Protein AF-A0A5J5EE70-F1 (afdb_monomer)

pLDDT: mean 83.93, std 12.99, range [36.28, 98.19]

Organism: NCBI:txid1250544

Solvent-accessible surface area (backbone atoms only — not comparable to full-atom values): 13929 Å² total; per-residue (Å²): 128,71,71,66,56,54,55,56,53,53,50,50,52,50,51,51,51,51,50,52,51,50,50,53,56,54,60,59,60,76,66,64,72,75,75,76,52,71,64,60,54,50,54,49,37,32,71,78,68,67,47,73,81,75,76,58,41,82,51,75,77,88,48,46,28,37,37,40,26,41,33,47,95,86,57,63,55,69,68,62,78,70,58,63,76,71,60,43,63,46,80,45,58,24,44,45,76,80,86,63,91,71,83,73,67,89,90,59,48,62,53,99,58,76,61,68,61,58,60,30,37,55,51,46,51,50,66,79,33,63,96,67,65,57,75,38,79,43,82,51,73,37,54,53,64,42,94,82,42,30,68,94,41,73,19,28,50,69,51,42,63,52,62,38,53,59,71,57,28,60,74,63,76,60,69,70,87,54,77,57,77,78,83,36,67,46,78,70,29,44,31,81,48,88,66,84,39,90,94,45,57,64,30,54,49,38,39,70,52,47,45,69,76,38,73,92,54,82,75,61,75,58,47,55,93,42,68,90,125

Structure (mmCIF, N/CA/C/O backbone):
data_AF-A0A5J5EE70-F1
#
_entry.id   AF-A0A5J5EE70-F1
#
loop_
_atom_site.group_PDB
_atom_site.id
_atom_site.type_symbol
_atom_site.label_atom_id
_atom_site.label_alt_id
_atom_site.label_comp_id
_atom_site.label_asym_id
_atom_site.label_entity_id
_atom_site.label_seq_id
_atom_site.pdbx_PDB_ins_code
_atom_site.Cartn_x
_atom_site.Cartn_y
_atom_site.Cartn_z
_atom_site.occupancy
_atom_site.B_iso_or_equiv
_atom_site.auth_seq_id
_atom_site.auth_comp_id
_atom_site.auth_asym_id
_atom_site.auth_atom_id
_atom_site.pdbx_PDB_model_num
ATOM 1 N N . MET A 1 1 ? 24.150 30.282 81.948 1.00 50.06 1 MET A N 1
ATOM 2 C CA . MET A 1 1 ? 24.094 28.805 81.814 1.00 50.06 1 MET A CA 1
ATOM 3 C C . MET A 1 1 ? 22.718 28.241 81.406 1.00 50.06 1 MET A C 1
ATOM 5 O O . MET A 1 1 ? 22.670 27.097 80.986 1.00 50.06 1 MET A O 1
ATOM 9 N N . PHE A 1 2 ? 21.613 29.008 81.439 1.00 49.47 2 PHE A N 1
ATOM 10 C CA . PHE A 1 2 ? 20.256 28.503 81.122 1.00 49.47 2 PHE A CA 1
ATOM 11 C C . PHE A 1 2 ? 19.830 28.550 79.634 1.00 49.47 2 PHE A C 1
ATOM 13 O O . PHE A 1 2 ? 18.966 27.784 79.213 1.00 49.47 2 PHE A O 1
ATOM 20 N N . ILE A 1 3 ? 20.423 29.423 78.810 1.00 55.66 3 ILE A N 1
ATOM 21 C CA . ILE A 1 3 ? 20.035 29.599 77.390 1.00 55.66 3 ILE A CA 1
ATOM 22 C C . ILE A 1 3 ? 20.613 28.486 76.493 1.00 55.66 3 ILE A C 1
ATOM 24 O O . ILE A 1 3 ? 19.988 28.064 75.520 1.00 55.66 3 ILE A O 1
ATOM 28 N N . TYR A 1 4 ? 21.791 27.968 76.846 1.00 51.06 4 TYR A N 1
ATOM 29 C CA . TYR A 1 4 ? 22.507 26.952 76.069 1.00 51.06 4 TYR A CA 1
ATOM 30 C C . TYR A 1 4 ? 21.812 25.578 76.113 1.00 51.06 4 TYR A C 1
ATOM 32 O O . TYR A 1 4 ? 21.718 24.888 75.099 1.00 51.06 4 TYR A O 1
ATOM 40 N N . THR A 1 5 ? 21.233 25.215 77.259 1.00 59.50 5 THR A N 1
ATOM 41 C CA . THR A 1 5 ? 20.487 23.964 77.469 1.00 59.50 5 THR A CA 1
ATOM 42 C C . THR A 1 5 ? 19.161 23.938 76.704 1.00 59.50 5 THR A C 1
ATOM 44 O O . THR A 1 5 ? 18.800 22.906 76.143 1.00 59.50 5 THR A O 1
ATOM 47 N N . ARG A 1 6 ? 18.467 25.083 76.586 1.00 60.56 6 ARG A N 1
ATOM 48 C CA . ARG A 1 6 ? 17.204 25.191 75.828 1.00 60.56 6 ARG A CA 1
ATOM 49 C C . ARG A 1 6 ? 17.393 25.015 74.318 1.00 60.56 6 ARG A C 1
ATOM 51 O O . ARG A 1 6 ? 16.567 24.369 73.682 1.00 60.56 6 ARG A O 1
ATOM 58 N N . ARG A 1 7 ? 18.495 25.519 73.746 1.00 65.38 7 ARG A N 1
ATOM 59 C CA . ARG A 1 7 ? 18.812 25.324 72.316 1.00 65.38 7 ARG A CA 1
ATOM 60 C C . ARG A 1 7 ? 19.108 23.858 71.983 1.00 65.38 7 ARG A C 1
ATOM 62 O O . ARG A 1 7 ? 18.633 23.368 70.967 1.00 65.38 7 ARG A O 1
ATOM 69 N N . LYS A 1 8 ? 19.821 23.139 72.859 1.00 70.81 8 LYS A N 1
ATOM 70 C CA . LYS A 1 8 ? 20.092 21.699 72.683 1.00 70.81 8 LYS A CA 1
ATOM 71 C C . LYS A 1 8 ? 18.822 20.848 72.757 1.00 70.81 8 LYS A C 1
ATOM 73 O O . LYS A 1 8 ? 18.662 19.937 71.952 1.00 70.81 8 LYS A O 1
ATOM 78 N N . ALA A 1 9 ? 17.907 21.179 73.669 1.00 76.19 9 ALA A N 1
ATOM 79 C CA . ALA A 1 9 ? 16.613 20.506 73.768 1.00 76.19 9 ALA A CA 1
ATOM 80 C C . ALA A 1 9 ? 15.764 20.701 72.499 1.00 76.19 9 ALA A C 1
ATOM 82 O O . ALA A 1 9 ? 15.174 19.746 72.005 1.00 76.19 9 ALA A O 1
ATOM 83 N N . LEU A 1 10 ? 15.759 21.909 71.922 1.00 77.88 10 LEU A N 1
ATOM 84 C CA . LEU A 1 10 ? 15.004 22.199 70.699 1.00 77.88 10 LEU A CA 1
ATOM 85 C C . LEU A 1 10 ? 15.546 21.434 69.479 1.00 77.88 10 LEU A C 1
ATOM 87 O O . LEU A 1 10 ? 14.772 20.909 68.684 1.00 77.88 10 LEU A O 1
ATOM 91 N N . VAL A 1 11 ? 16.875 21.323 69.364 1.00 82.31 11 VAL A N 1
ATOM 92 C CA . VAL A 1 11 ? 17.538 20.542 68.305 1.00 82.31 11 VAL A CA 1
ATOM 93 C C . VAL A 1 11 ? 17.220 19.051 68.435 1.00 82.31 11 VAL A C 1
ATOM 95 O O . VAL A 1 11 ? 16.938 18.404 67.431 1.00 82.31 11 VAL A O 1
ATOM 98 N N . LEU A 1 12 ? 17.203 18.510 69.658 1.00 85.06 12 LEU A N 1
ATOM 99 C CA . LEU A 1 12 ? 16.818 17.117 69.911 1.00 85.06 12 LEU A CA 1
ATOM 100 C C . LEU A 1 12 ? 15.358 16.846 69.532 1.00 85.06 12 LEU A C 1
ATOM 102 O O . LEU A 1 12 ? 15.082 15.862 68.854 1.00 85.06 12 LEU A O 1
ATOM 106 N N . VAL A 1 13 ? 14.432 17.732 69.910 1.00 86.94 13 VAL A N 1
ATOM 107 C CA . VAL A 1 13 ? 13.011 17.602 69.542 1.00 86.94 13 VAL A CA 1
ATOM 108 C C . VAL A 1 13 ? 12.831 17.652 68.025 1.00 86.94 13 VAL A C 1
ATOM 110 O O . VAL A 1 13 ? 12.113 16.824 67.465 1.00 86.94 13 VAL A O 1
ATOM 113 N N . PHE A 1 14 ? 13.522 18.569 67.343 1.00 87.44 14 PHE A N 1
ATOM 114 C CA . PHE A 1 14 ? 13.476 18.658 65.886 1.00 87.44 14 PHE A CA 1
ATOM 115 C C . PHE A 1 14 ? 14.055 17.403 65.215 1.00 87.44 14 PHE A C 1
ATOM 117 O O . PHE A 1 14 ? 13.434 16.857 64.308 1.00 87.44 14 PHE A O 1
ATOM 124 N N . ALA A 1 15 ? 15.191 16.888 65.695 1.00 88.25 15 ALA A N 1
ATOM 125 C CA . ALA A 1 15 ? 15.794 15.661 65.173 1.00 88.25 15 ALA A CA 1
ATOM 126 C C . ALA A 1 15 ? 14.877 14.438 65.352 1.00 88.25 15 ALA A C 1
ATOM 128 O O . ALA A 1 15 ? 14.731 13.639 64.429 1.00 88.25 15 ALA A O 1
ATOM 129 N N . VAL A 1 16 ? 14.203 14.314 66.502 1.00 91.12 16 VAL A N 1
ATOM 130 C CA . VAL A 1 16 ? 13.223 13.243 66.750 1.00 91.12 16 VAL A CA 1
ATOM 131 C C . VAL A 1 16 ? 12.015 13.374 65.822 1.00 91.12 16 VAL A C 1
ATOM 133 O O . VAL A 1 16 ? 11.591 12.379 65.240 1.00 91.12 16 VAL A O 1
ATOM 136 N N . LEU A 1 17 ? 11.488 14.586 65.619 1.00 90.25 17 LEU A N 1
ATOM 137 C CA . LEU A 1 17 ? 10.387 14.823 64.678 1.00 90.25 17 LEU A CA 1
ATOM 138 C C . LEU A 1 17 ? 10.775 14.462 63.241 1.00 90.25 17 LEU A C 1
ATOM 140 O O . LEU A 1 17 ? 10.008 13.789 62.556 1.00 90.25 17 LEU A O 1
ATOM 144 N N . VAL A 1 18 ? 11.978 14.839 62.801 1.00 90.62 18 VAL A N 1
ATOM 145 C CA . VAL A 1 18 ? 12.502 14.469 61.478 1.00 90.62 18 VAL A CA 1
ATOM 146 C C . VAL A 1 18 ? 12.626 12.950 61.348 1.00 90.62 18 VAL A C 1
ATOM 148 O O . VAL A 1 18 ? 12.176 12.391 60.352 1.00 90.62 18 VAL A O 1
ATOM 151 N N . LEU A 1 19 ? 13.151 12.256 62.361 1.00 90.62 19 LEU A N 1
ATOM 152 C CA . LEU A 1 19 ? 13.254 10.793 62.354 1.00 90.62 19 LEU A CA 1
ATOM 153 C C . LEU A 1 19 ? 11.882 10.105 62.316 1.00 90.62 19 LEU A C 1
ATOM 155 O O . LEU A 1 19 ? 11.714 9.115 61.606 1.00 90.62 19 LEU A O 1
ATOM 159 N N . LEU A 1 20 ? 10.886 10.633 63.032 1.00 89.12 20 LEU A N 1
ATOM 160 C CA . LEU A 1 20 ? 9.516 10.114 62.999 1.00 89.12 20 LEU A CA 1
ATOM 161 C C . LEU A 1 20 ? 8.858 10.328 61.631 1.00 89.12 20 LEU A C 1
ATOM 163 O O . LEU A 1 20 ? 8.182 9.427 61.132 1.00 89.12 20 LEU A O 1
ATOM 167 N N . LEU A 1 21 ? 9.086 11.483 61.000 1.00 85.94 21 LEU A N 1
ATOM 168 C CA . LEU A 1 2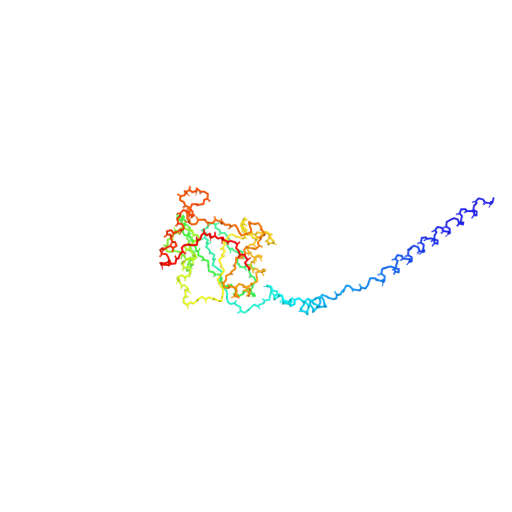1 ? 8.602 11.770 59.649 1.00 85.94 21 LEU A CA 1
ATOM 169 C C . LEU A 1 21 ? 9.274 10.870 58.608 1.00 85.94 21 LEU A C 1
ATOM 171 O O . LEU A 1 21 ? 8.579 10.294 57.773 1.00 85.94 21 LEU A O 1
ATOM 175 N N . LEU A 1 22 ? 10.593 10.675 58.698 1.00 84.19 22 LEU A N 1
ATOM 176 C CA . LEU A 1 22 ? 11.336 9.761 57.828 1.00 84.19 22 LEU A CA 1
ATOM 177 C C . LEU A 1 22 ? 10.863 8.318 58.001 1.00 84.19 22 LEU A C 1
ATOM 179 O O . LEU A 1 22 ? 10.612 7.639 57.010 1.00 84.19 22 LEU A O 1
ATOM 183 N N . ARG A 1 23 ? 10.654 7.860 59.241 1.00 84.69 23 ARG A N 1
ATOM 184 C CA . ARG A 1 23 ? 10.120 6.521 59.512 1.00 84.69 23 ARG A CA 1
ATOM 185 C C . ARG A 1 23 ? 8.737 6.340 58.894 1.00 84.69 23 ARG A C 1
ATOM 187 O O . ARG A 1 23 ? 8.511 5.331 58.240 1.00 84.69 23 ARG A O 1
ATOM 194 N N . ARG A 1 24 ? 7.847 7.327 59.044 1.00 80.75 24 ARG A N 1
ATOM 195 C CA . ARG A 1 24 ? 6.497 7.297 58.461 1.00 80.75 24 ARG A CA 1
ATOM 196 C C . ARG A 1 24 ? 6.538 7.268 56.930 1.00 80.75 24 ARG A C 1
ATOM 198 O O . ARG A 1 24 ? 5.756 6.547 56.314 1.00 80.75 24 ARG A O 1
ATOM 205 N N . PHE A 1 25 ? 7.468 8.010 56.329 1.00 74.69 25 PHE A N 1
ATOM 206 C CA . PHE A 1 25 ? 7.688 8.034 54.883 1.00 74.69 25 PHE A CA 1
ATOM 207 C C . PHE A 1 25 ? 8.231 6.696 54.355 1.00 74.69 25 PHE A C 1
ATOM 209 O O . PHE A 1 25 ? 7.786 6.224 53.313 1.00 74.69 25 PHE A O 1
ATOM 216 N N . ILE A 1 26 ? 9.139 6.052 55.097 1.00 71.69 26 ILE A N 1
ATOM 217 C CA . ILE A 1 26 ? 9.691 4.731 54.756 1.00 71.69 26 ILE A CA 1
ATOM 218 C C . ILE A 1 26 ? 8.601 3.656 54.860 1.00 71.69 26 ILE A C 1
ATOM 220 O O . ILE A 1 26 ? 8.353 2.954 53.888 1.00 71.69 26 ILE A O 1
ATOM 224 N N . THR A 1 27 ? 7.857 3.599 55.969 1.00 66.81 27 THR A N 1
ATOM 225 C CA . THR A 1 27 ? 6.769 2.618 56.148 1.00 66.81 27 THR A CA 1
ATOM 226 C C . THR A 1 27 ? 5.618 2.795 55.154 1.00 66.81 27 THR A C 1
ATOM 228 O O . THR A 1 27 ? 4.921 1.836 54.849 1.00 66.81 27 THR A O 1
ATOM 231 N N . SER A 1 28 ? 5.403 4.011 54.636 1.00 61.06 28 SER A N 1
ATOM 232 C CA . SER A 1 28 ? 4.396 4.279 53.598 1.00 61.06 28 SER A CA 1
ATOM 233 C C . SER A 1 28 ? 4.803 3.758 52.217 1.00 61.06 28 SER A C 1
ATOM 235 O O . SER A 1 28 ? 3.933 3.608 51.362 1.00 61.06 28 SER A O 1
ATOM 237 N N . ARG A 1 29 ? 6.097 3.521 51.966 1.00 58.44 29 ARG A N 1
ATOM 238 C CA . ARG A 1 29 ? 6.562 2.889 50.722 1.00 58.44 29 ARG A CA 1
ATOM 239 C C . ARG A 1 29 ? 6.329 1.381 50.727 1.00 58.44 29 ARG A C 1
ATOM 241 O O . ARG A 1 29 ? 6.035 0.830 49.673 1.00 58.44 29 ARG A O 1
ATOM 248 N N . ASP A 1 30 ? 6.379 0.748 51.896 1.00 55.09 30 ASP A N 1
ATOM 249 C CA . ASP A 1 30 ? 6.233 -0.706 52.035 1.00 55.09 30 ASP A CA 1
ATOM 250 C C . ASP A 1 30 ? 4.779 -1.202 51.880 1.00 55.09 30 ASP A C 1
ATOM 252 O O . ASP A 1 30 ? 4.544 -2.404 51.789 1.00 55.09 30 ASP A O 1
ATOM 256 N N . THR A 1 31 ? 3.789 -0.299 51.820 1.00 55.59 31 THR A N 1
ATOM 257 C CA . THR A 1 31 ? 2.361 -0.642 51.668 1.00 55.59 31 THR A CA 1
ATOM 258 C C . THR A 1 31 ? 1.797 -0.449 50.260 1.00 55.59 31 THR A C 1
ATOM 260 O O . THR A 1 31 ? 0.603 -0.689 50.055 1.00 55.59 31 THR A O 1
ATOM 263 N N . LEU A 1 32 ? 2.612 -0.082 49.260 1.00 54.59 32 LEU A N 1
ATOM 264 C CA . LEU A 1 32 ? 2.184 -0.234 47.869 1.00 54.59 32 LEU A CA 1
ATOM 265 C C . LEU A 1 32 ? 2.194 -1.725 47.523 1.00 54.59 32 LEU A C 1
ATOM 267 O O . LEU A 1 32 ? 3.232 -2.309 47.220 1.00 54.59 32 LEU A O 1
ATOM 271 N N . THR A 1 33 ? 1.013 -2.339 47.581 1.00 58.22 33 THR A N 1
ATOM 272 C CA . THR A 1 33 ? 0.772 -3.645 46.966 1.00 58.22 33 THR A CA 1
ATOM 273 C C . THR A 1 33 ? 1.295 -3.608 45.534 1.00 58.22 33 THR A C 1
ATOM 275 O O . THR A 1 33 ? 1.056 -2.645 44.800 1.00 58.22 33 THR A O 1
ATOM 278 N N . ALA A 1 34 ? 2.074 -4.626 45.160 1.00 54.66 34 ALA A N 1
ATOM 279 C CA . ALA A 1 34 ? 2.609 -4.729 43.811 1.00 54.66 34 ALA A CA 1
ATOM 280 C C . ALA A 1 34 ? 1.454 -4.560 42.809 1.00 54.66 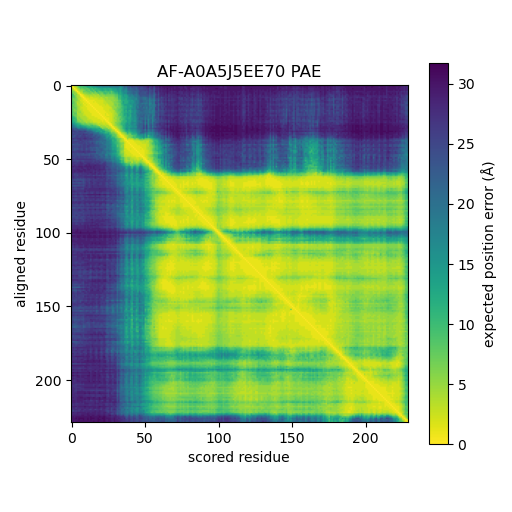34 ALA A C 1
ATOM 282 O O . ALA A 1 34 ? 0.389 -5.153 43.025 1.00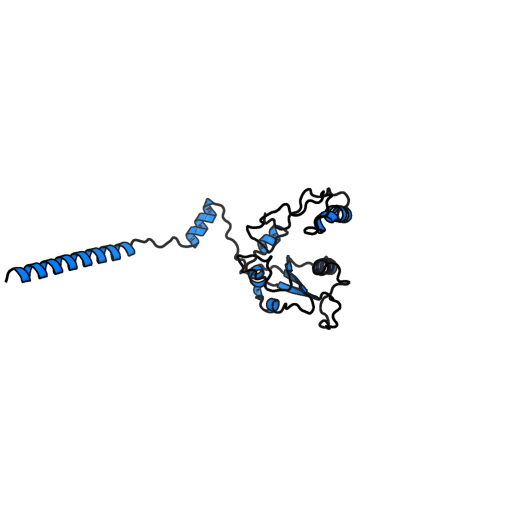 54.66 34 ALA A O 1
ATOM 283 N N . PRO A 1 35 ? 1.622 -3.750 41.747 1.00 58.75 35 PRO A N 1
ATOM 284 C CA . PRO A 1 35 ? 0.589 -3.619 40.733 1.00 58.75 35 PRO A CA 1
ATOM 285 C C . PRO A 1 35 ? 0.197 -5.021 40.244 1.00 58.75 35 PRO A C 1
ATOM 287 O O . PRO A 1 35 ? 1.079 -5.883 40.129 1.00 58.75 35 PRO A O 1
ATOM 290 N N . PRO A 1 36 ? -1.102 -5.288 40.002 1.00 62.66 36 PRO A N 1
ATOM 291 C CA . PRO A 1 36 ? -1.530 -6.586 39.502 1.00 62.66 36 PRO A CA 1
ATOM 292 C C . PRO A 1 36 ? -0.690 -6.930 38.276 1.00 62.66 36 PRO A C 1
ATOM 294 O O . PRO A 1 36 ? -0.461 -6.075 37.415 1.00 62.66 36 PRO A O 1
ATOM 297 N N . SER A 1 37 ? -0.192 -8.167 38.219 1.00 73.38 37 SER A N 1
ATOM 298 C CA . SER A 1 37 ? 0.593 -8.604 37.071 1.00 73.38 37 SER A CA 1
ATOM 299 C C . SER A 1 37 ? -0.204 -8.337 35.792 1.00 73.38 37 SER A C 1
ATOM 301 O O . SER A 1 37 ? -1.435 -8.442 35.761 1.00 73.38 37 SER A O 1
ATOM 303 N N . ILE A 1 38 ? 0.504 -7.968 34.729 1.00 64.81 38 ILE A N 1
ATOM 304 C CA . ILE A 1 38 ? -0.099 -7.726 33.415 1.00 64.81 38 ILE A CA 1
ATOM 305 C C . ILE A 1 38 ? -0.977 -8.924 32.997 1.00 64.81 38 ILE A C 1
ATOM 307 O O . ILE A 1 38 ? -2.078 -8.733 32.488 1.00 64.81 38 ILE A O 1
ATOM 311 N N . GLU A 1 39 ? -0.554 -10.149 33.322 1.00 72.75 39 GLU A N 1
ATOM 312 C CA . GLU A 1 39 ? -1.324 -11.378 33.089 1.00 72.75 39 GLU A CA 1
ATOM 313 C C . GLU A 1 39 ? -2.650 -11.432 33.859 1.00 72.75 39 GLU A C 1
ATOM 315 O O . GLU A 1 39 ? -3.670 -11.805 33.286 1.00 72.75 39 GLU A O 1
ATOM 320 N N . ASN A 1 40 ? -2.691 -10.999 35.122 1.00 77.94 40 ASN A N 1
ATOM 321 C CA . ASN A 1 40 ? -3.940 -10.961 35.889 1.00 77.94 40 ASN A CA 1
ATOM 322 C C . ASN A 1 40 ? -4.928 -9.936 35.312 1.00 77.94 40 ASN A C 1
ATOM 324 O O . ASN A 1 40 ? -6.140 -10.160 35.323 1.00 77.94 40 ASN A O 1
ATOM 328 N N . THR A 1 41 ? -4.415 -8.825 34.777 1.00 76.06 41 THR A N 1
ATOM 329 C CA . THR A 1 41 ? -5.229 -7.819 34.081 1.00 76.06 41 THR A CA 1
ATOM 330 C C . THR A 1 41 ? -5.821 -8.390 32.792 1.00 76.06 41 THR A C 1
ATOM 332 O O . THR A 1 41 ? -7.020 -8.239 32.556 1.00 76.06 41 THR A O 1
ATOM 335 N N . PHE A 1 42 ? -5.020 -9.101 31.990 1.00 71.62 42 PHE A N 1
ATOM 336 C CA . PHE A 1 42 ? -5.499 -9.757 30.771 1.00 71.62 42 PHE A CA 1
ATOM 337 C C . PHE A 1 42 ? -6.512 -10.867 31.059 1.00 71.62 42 PHE A C 1
ATOM 339 O O . PHE A 1 42 ? -7.573 -10.875 30.443 1.00 71.62 42 PHE A O 1
ATOM 346 N N . ALA A 1 43 ? -6.252 -11.730 32.043 1.00 77.44 43 ALA A N 1
ATOM 347 C CA . ALA A 1 43 ? -7.179 -12.788 32.443 1.00 77.44 43 ALA A CA 1
ATOM 348 C C . ALA A 1 43 ? -8.522 -12.226 32.945 1.00 77.44 43 ALA A C 1
ATOM 350 O O . ALA A 1 43 ? -9.588 -12.771 32.657 1.00 77.44 43 ALA A O 1
ATOM 351 N N . SER A 1 44 ? -8.489 -11.103 33.670 1.00 80.62 44 SER A N 1
ATOM 352 C CA . SER A 1 44 ? -9.698 -10.378 34.072 1.00 80.62 44 SER A CA 1
ATOM 353 C C . SER A 1 44 ? -10.447 -9.824 32.855 1.00 80.62 44 SER A C 1
ATOM 355 O O . SER A 1 44 ? -11.663 -9.990 32.744 1.00 80.62 44 SER A O 1
ATOM 357 N N . ALA A 1 45 ? -9.729 -9.221 31.903 1.00 72.81 45 ALA A N 1
ATOM 358 C CA . ALA A 1 45 ? -10.331 -8.668 30.697 1.00 72.81 45 ALA A CA 1
ATOM 359 C C . ALA A 1 45 ? -10.978 -9.745 29.809 1.00 72.81 45 ALA A C 1
ATOM 361 O O . ALA A 1 45 ? -12.100 -9.563 29.331 1.00 72.81 45 ALA A O 1
ATOM 362 N N . GLU A 1 46 ? -10.300 -10.881 29.633 1.00 80.25 46 GLU A N 1
ATOM 363 C CA . GLU A 1 46 ? -10.817 -12.066 28.943 1.00 80.25 46 GLU A CA 1
ATOM 364 C C . GLU A 1 46 ? -12.108 -12.561 29.608 1.00 80.25 46 GLU A C 1
ATOM 366 O O . GLU A 1 46 ? -13.123 -12.747 28.936 1.00 80.25 46 GLU A O 1
ATOM 371 N N . LYS A 1 47 ? -12.099 -12.701 30.940 1.00 85.12 47 LYS A N 1
ATOM 372 C CA . LYS A 1 47 ? -13.225 -13.240 31.713 1.00 85.12 47 LYS A CA 1
ATOM 373 C C . LYS A 1 47 ? -14.461 -12.339 31.720 1.00 85.12 47 LYS A C 1
ATOM 375 O O . LYS A 1 47 ? -15.571 -12.853 31.615 1.00 85.12 47 LYS A O 1
ATOM 380 N N . TYR A 1 48 ? -14.296 -11.028 31.906 1.00 86.88 48 TYR A N 1
ATOM 381 C CA . TYR A 1 48 ? -15.430 -10.118 32.133 1.00 86.88 48 TYR A CA 1
ATOM 382 C C . TYR A 1 48 ? -15.888 -9.366 30.884 1.00 86.88 48 TYR A C 1
ATOM 384 O O . TYR A 1 48 ? -17.050 -8.976 30.814 1.00 86.88 48 TYR A O 1
ATOM 392 N N . TYR A 1 49 ? -15.006 -9.176 29.900 1.00 80.06 49 TYR A N 1
ATOM 393 C CA . TYR A 1 49 ? -15.307 -8.395 28.697 1.00 80.06 49 TYR A CA 1
ATOM 394 C C . TYR A 1 49 ? -15.188 -9.206 27.404 1.00 80.06 49 TYR A C 1
ATOM 396 O O . TYR A 1 49 ? -15.330 -8.639 26.323 1.00 80.06 49 TYR A O 1
ATOM 404 N N . GLY A 1 50 ? -14.901 -10.513 27.488 1.00 76.00 50 GLY A N 1
ATOM 405 C CA . GLY A 1 50 ? -14.648 -11.340 26.306 1.00 76.00 50 GLY A CA 1
ATOM 406 C C . GLY A 1 50 ? -13.472 -10.821 25.476 1.00 76.00 50 GLY A C 1
ATOM 407 O O . GLY A 1 50 ? -13.443 -11.007 24.259 1.00 76.00 50 GLY A O 1
ATOM 408 N N . PHE A 1 51 ? -12.534 -10.111 26.113 1.00 63.16 51 PHE A N 1
ATOM 409 C CA . PHE A 1 51 ? -11.388 -9.519 25.438 1.00 63.16 51 PHE A CA 1
ATOM 410 C C . PHE A 1 51 ? -10.550 -10.629 24.807 1.00 63.16 51 PHE A C 1
ATOM 412 O O . PHE A 1 51 ? -9.961 -11.432 25.515 1.00 63.16 51 PHE A O 1
ATOM 419 N N . GLN A 1 52 ? -10.469 -10.681 23.479 1.00 62.78 52 GLN A N 1
ATOM 420 C CA . GLN A 1 52 ? -9.500 -11.547 22.819 1.00 62.78 52 GLN A CA 1
ATOM 421 C C . GLN A 1 52 ? -8.156 -10.838 22.793 1.00 62.78 52 GLN A C 1
ATOM 423 O O . GLN A 1 52 ? -8.029 -9.757 22.209 1.00 62.78 52 GLN A O 1
ATOM 428 N N . ARG A 1 53 ? -7.143 -11.459 23.404 1.00 57.16 53 ARG A N 1
ATOM 429 C CA . ARG A 1 53 ? -5.776 -10.949 23.362 1.00 57.16 53 ARG A CA 1
ATOM 430 C C . ARG A 1 53 ? -5.371 -10.747 21.903 1.00 57.16 53 ARG A C 1
ATOM 432 O O . ARG A 1 53 ? -5.405 -11.676 21.095 1.00 57.16 53 ARG A O 1
ATOM 439 N N . GLY A 1 54 ? -5.018 -9.512 21.551 1.00 52.81 54 GLY A N 1
ATOM 440 C CA . GLY A 1 54 ? -4.480 -9.223 20.232 1.00 52.81 54 GLY A CA 1
ATOM 441 C C . GLY A 1 54 ? -3.203 -10.034 20.040 1.00 52.81 54 GLY A C 1
ATOM 442 O O . GLY A 1 54 ? -2.278 -9.923 20.842 1.00 52.81 54 GLY A O 1
ATOM 443 N N . ILE A 1 55 ? -3.143 -10.855 18.992 1.00 55.66 55 ILE A N 1
ATOM 444 C CA . ILE A 1 55 ? -1.859 -11.386 18.537 1.00 55.66 55 ILE A CA 1
ATOM 445 C C . ILE A 1 55 ? -1.040 -10.165 18.136 1.00 55.66 55 ILE A C 1
ATOM 447 O O . ILE A 1 55 ? -1.492 -9.357 17.322 1.00 55.66 55 ILE A O 1
ATOM 451 N N . SER A 1 56 ? 0.117 -10.006 18.773 1.00 51.84 56 SER A N 1
ATOM 452 C CA . SER A 1 56 ? 1.044 -8.927 18.457 1.00 51.84 56 SER A CA 1
ATOM 453 C C . SER A 1 56 ? 1.301 -8.906 16.949 1.00 51.84 56 SER A C 1
ATOM 455 O O . SER A 1 56 ? 1.584 -9.953 16.366 1.00 51.84 56 SER A O 1
ATOM 457 N N . ALA A 1 57 ? 1.228 -7.724 16.329 1.00 58.66 57 ALA A N 1
ATOM 458 C CA . ALA A 1 57 ? 1.595 -7.531 14.923 1.00 58.66 57 ALA A CA 1
ATOM 459 C C . ALA A 1 57 ? 3.035 -7.990 14.617 1.00 58.66 57 ALA A C 1
ATOM 461 O O . ALA A 1 57 ? 3.379 -8.249 13.471 1.00 58.66 57 ALA A O 1
ATOM 462 N N . PHE A 1 58 ? 3.854 -8.146 15.660 1.00 59.25 58 PHE A N 1
ATOM 463 C CA . PHE A 1 58 ? 5.245 -8.578 15.590 1.00 59.25 58 PHE A CA 1
ATOM 464 C C . PHE A 1 58 ? 5.443 -10.100 15.673 1.00 59.25 58 PHE A C 1
ATOM 466 O O . PHE A 1 58 ? 6.580 -10.560 15.747 1.00 59.25 58 PHE A O 1
ATOM 473 N N . GLN A 1 59 ? 4.370 -10.895 15.734 1.00 66.44 59 GLN A N 1
ATOM 474 C CA . GLN A 1 59 ? 4.471 -12.357 15.687 1.00 66.44 59 GLN A CA 1
ATOM 475 C C . GLN A 1 59 ? 4.341 -12.851 14.240 1.00 66.44 59 GLN A C 1
ATOM 477 O O . GLN A 1 59 ? 3.485 -12.340 13.515 1.00 66.44 59 GLN A O 1
ATOM 482 N N . PRO A 1 60 ? 5.119 -13.869 13.822 1.00 72.56 60 PRO A N 1
ATOM 483 C CA . PRO A 1 60 ? 4.917 -14.528 12.537 1.00 72.56 60 PRO A CA 1
ATOM 484 C C . PRO A 1 60 ? 3.461 -14.987 12.386 1.00 72.56 60 PRO A C 1
ATOM 486 O O . PRO A 1 60 ? 2.911 -15.692 13.236 1.00 72.56 60 PRO A O 1
ATOM 489 N N . ASP A 1 61 ? 2.809 -14.558 11.309 1.00 81.69 61 ASP A N 1
ATOM 490 C CA . ASP A 1 61 ? 1.398 -14.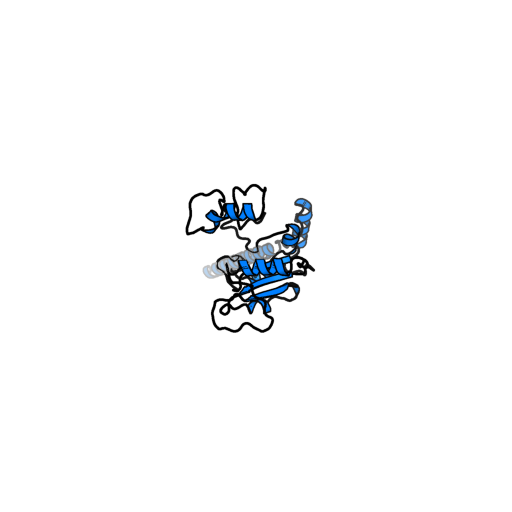852 11.051 1.00 81.69 61 ASP A CA 1
ATOM 491 C C . ASP A 1 61 ? 1.189 -16.051 10.105 1.00 81.69 61 ASP A C 1
ATOM 493 O O . ASP A 1 61 ? 0.052 -16.505 9.945 1.00 81.69 61 ASP A O 1
ATOM 497 N N . ASN A 1 62 ? 2.283 -16.604 9.564 1.00 85.88 62 ASN A N 1
ATOM 498 C CA . ASN A 1 62 ? 2.325 -17.611 8.496 1.00 85.88 62 ASN A CA 1
ATOM 499 C C . ASN A 1 62 ? 1.558 -17.193 7.229 1.00 85.88 62 ASN A C 1
ATOM 501 O O . ASN A 1 62 ? 1.147 -18.053 6.457 1.00 85.88 62 ASN A O 1
ATOM 505 N N . LEU A 1 63 ? 1.359 -15.888 7.017 1.00 91.56 63 LEU A N 1
ATOM 506 C CA . LEU A 1 63 ? 0.716 -15.351 5.824 1.00 91.56 63 LEU A CA 1
ATOM 507 C C . LEU A 1 63 ? 1.778 -14.960 4.805 1.00 91.56 63 LEU A C 1
ATOM 509 O O . LEU A 1 63 ? 2.678 -14.168 5.103 1.00 91.56 63 LEU A O 1
ATOM 513 N N . THR A 1 64 ? 1.631 -15.462 3.588 1.00 94.38 64 THR A N 1
ATOM 514 C CA . THR A 1 64 ? 2.371 -14.976 2.427 1.00 94.38 64 THR A CA 1
ATOM 515 C C . THR A 1 64 ? 1.858 -13.593 2.045 1.00 94.38 64 THR A C 1
ATOM 517 O O . THR A 1 64 ? 0.650 -13.345 2.015 1.00 94.38 64 THR A O 1
ATOM 520 N N . LYS A 1 65 ? 2.769 -12.651 1.787 1.00 96.00 65 LYS A N 1
ATOM 521 C CA . LYS A 1 65 ? 2.387 -11.273 1.460 1.00 96.00 65 LYS A CA 1
ATOM 522 C C . LYS A 1 65 ? 3.151 -10.781 0.252 1.00 96.00 65 LYS A C 1
ATOM 524 O O . LYS A 1 65 ? 4.361 -10.977 0.168 1.00 96.00 65 LYS A O 1
ATOM 529 N N . HIS A 1 66 ? 2.473 -10.081 -0.646 1.00 98.00 66 HIS A N 1
ATOM 530 C CA . HIS A 1 66 ? 3.141 -9.265 -1.657 1.00 98.00 66 HIS A CA 1
ATOM 531 C C . HIS A 1 66 ? 3.048 -7.790 -1.275 1.00 98.00 66 HIS A C 1
ATOM 533 O O . HIS A 1 66 ? 1.977 -7.316 -0.902 1.00 98.00 66 HIS A O 1
ATOM 539 N N . LEU A 1 67 ? 4.163 -7.070 -1.392 1.00 97.88 67 LEU A N 1
ATOM 540 C CA . LEU A 1 67 ? 4.226 -5.617 -1.245 1.00 97.88 67 LEU A CA 1
ATOM 541 C C . LEU A 1 67 ? 4.385 -4.985 -2.623 1.00 97.88 67 LEU A C 1
ATOM 543 O O . LEU A 1 67 ? 5.459 -5.050 -3.214 1.00 97.88 67 LEU A O 1
ATOM 547 N N . VAL A 1 68 ? 3.311 -4.403 -3.139 1.00 98.19 68 VAL A N 1
ATOM 548 C CA . VAL A 1 68 ? 3.262 -3.802 -4.471 1.00 98.19 68 VAL A CA 1
ATOM 549 C C . VAL A 1 68 ? 3.559 -2.316 -4.349 1.00 98.19 68 VAL A C 1
ATOM 551 O O . VAL A 1 68 ? 2.793 -1.576 -3.730 1.00 98.19 68 VAL A O 1
ATOM 554 N N . VAL A 1 69 ? 4.678 -1.898 -4.939 1.00 97.25 69 VAL A N 1
ATOM 555 C CA . VAL A 1 69 ? 5.198 -0.529 -4.833 1.00 97.25 69 VAL A CA 1
ATOM 556 C C . VAL A 1 69 ? 5.468 0.011 -6.235 1.00 97.25 69 VAL A C 1
ATOM 558 O O . VAL A 1 69 ? 6.387 -0.470 -6.904 1.00 97.25 69 VAL A O 1
ATOM 561 N N . PRO A 1 70 ? 4.682 0.981 -6.719 1.00 95.62 70 PRO A N 1
ATOM 562 C CA . PRO A 1 70 ? 4.984 1.717 -7.934 1.00 95.62 70 PRO A CA 1
ATOM 563 C C . PRO A 1 70 ? 6.097 2.714 -7.623 1.00 95.62 70 PRO A C 1
ATOM 565 O O . PRO A 1 70 ? 5.991 3.432 -6.636 1.00 95.62 70 PRO A O 1
ATOM 568 N N . CYS A 1 71 ? 7.136 2.786 -8.449 1.00 93.25 71 CYS A N 1
ATOM 569 C CA . CYS A 1 71 ? 8.191 3.784 -8.303 1.00 93.25 71 CYS A CA 1
ATOM 570 C C . CYS A 1 71 ? 8.617 4.358 -9.654 1.00 93.25 71 CYS A C 1
ATOM 572 O O . CYS A 1 71 ? 8.641 3.683 -10.681 1.00 93.25 71 CYS A O 1
ATOM 574 N N . THR A 1 72 ? 8.968 5.630 -9.662 1.00 90.62 72 THR A N 1
ATOM 575 C CA . THR A 1 72 ? 9.621 6.309 -10.780 1.00 90.62 72 THR A CA 1
ATOM 576 C C . THR A 1 72 ? 11.139 6.158 -10.685 1.00 90.62 72 THR A C 1
ATOM 578 O O . THR A 1 72 ? 11.681 5.704 -9.679 1.00 90.62 72 THR A O 1
ATOM 581 N N . SER A 1 73 ? 11.864 6.576 -11.725 1.00 84.88 73 SER A N 1
ATOM 582 C CA . SER A 1 73 ? 13.335 6.550 -11.731 1.00 84.88 73 SER A CA 1
ATOM 583 C C . SER A 1 73 ? 13.991 7.442 -10.666 1.00 84.88 73 SER A C 1
ATOM 585 O O . SER A 1 73 ? 15.182 7.302 -10.419 1.00 84.88 73 SER A O 1
ATOM 587 N N . SER A 1 74 ? 13.252 8.398 -10.097 1.00 86.25 74 SER A N 1
ATOM 588 C CA . SER A 1 74 ? 13.745 9.361 -9.103 1.00 86.25 74 SER A CA 1
ATOM 589 C C . SER A 1 74 ? 13.427 8.986 -7.656 1.00 86.25 74 SER A C 1
ATOM 591 O O . SER A 1 74 ? 13.887 9.671 -6.748 1.00 86.25 74 SER A O 1
ATOM 593 N N . GLU A 1 75 ? 12.614 7.957 -7.427 1.00 90.38 75 GLU A N 1
ATOM 594 C CA . GLU A 1 75 ? 12.177 7.580 -6.083 1.00 90.38 75 GLU A CA 1
ATOM 595 C C . GLU A 1 75 ? 13.075 6.506 -5.472 1.00 90.38 75 GLU A C 1
ATOM 597 O O . GLU A 1 75 ? 13.495 5.562 -6.140 1.00 90.38 75 GLU A O 1
ATOM 602 N N . ASP A 1 76 ? 13.333 6.644 -4.173 1.00 90.44 76 ASP A N 1
ATOM 603 C CA . ASP A 1 76 ? 14.112 5.690 -3.393 1.00 90.44 76 ASP A CA 1
ATOM 604 C C . ASP A 1 76 ? 13.195 4.698 -2.664 1.00 90.44 76 ASP A C 1
ATOM 606 O O . ASP A 1 76 ? 12.375 5.076 -1.823 1.00 90.44 76 ASP A O 1
ATOM 610 N N . VAL A 1 77 ? 13.370 3.417 -2.988 1.00 94.12 77 VAL A N 1
ATOM 611 C CA . VAL A 1 77 ? 12.653 2.279 -2.395 1.00 94.12 77 VAL A CA 1
ATOM 612 C C . VAL A 1 77 ? 13.576 1.358 -1.586 1.00 94.12 77 VAL A C 1
ATOM 614 O O . VAL A 1 77 ? 13.148 0.288 -1.160 1.00 94.12 77 VAL A O 1
ATOM 617 N N . SER A 1 78 ? 14.826 1.763 -1.327 1.00 93.88 78 SER A N 1
ATOM 618 C CA . SER A 1 78 ? 15.817 0.972 -0.572 1.00 93.88 78 SER A CA 1
ATOM 619 C C . SER A 1 78 ? 15.374 0.633 0.854 1.00 93.88 78 SER A C 1
ATOM 621 O O . SER A 1 78 ? 15.802 -0.361 1.437 1.00 93.88 78 SER A O 1
ATOM 623 N N . TRP A 1 79 ? 14.447 1.410 1.422 1.00 94.44 79 TRP A N 1
ATOM 624 C CA . TRP A 1 79 ? 13.865 1.124 2.732 1.00 94.44 79 TRP A CA 1
ATOM 625 C C . TRP A 1 79 ? 13.161 -0.239 2.791 1.00 94.44 79 TRP A C 1
ATOM 627 O O . TRP A 1 79 ? 13.039 -0.802 3.880 1.00 94.44 79 TRP A O 1
ATOM 637 N N . ILE A 1 80 ? 12.713 -0.783 1.654 1.00 95.56 80 ILE A N 1
ATOM 638 C CA . ILE A 1 80 ? 12.088 -2.110 1.575 1.00 95.56 80 ILE A CA 1
ATOM 639 C C . ILE A 1 80 ? 13.064 -3.191 2.052 1.00 95.56 80 ILE A C 1
ATOM 641 O O . ILE A 1 80 ? 12.652 -4.105 2.764 1.00 95.56 80 ILE A O 1
ATOM 645 N N . ASP A 1 81 ? 14.359 -3.039 1.770 1.00 93.56 81 ASP A N 1
ATOM 646 C CA . ASP A 1 81 ? 15.401 -3.985 2.192 1.00 93.56 81 ASP A CA 1
ATOM 647 C C . ASP A 1 81 ? 15.604 -3.989 3.716 1.00 93.56 81 ASP A C 1
ATOM 649 O O . ASP A 1 81 ? 16.175 -4.919 4.284 1.00 93.56 81 ASP A O 1
ATOM 653 N N . THR A 1 82 ? 15.098 -2.964 4.410 1.00 90.56 82 THR A N 1
ATOM 654 C CA . THR A 1 82 ? 15.122 -2.883 5.877 1.00 90.56 82 THR A CA 1
ATOM 655 C C . THR A 1 82 ? 13.943 -3.607 6.532 1.00 90.56 82 THR A C 1
ATOM 657 O O . THR A 1 82 ? 13.861 -3.670 7.766 1.00 90.56 82 THR A O 1
ATOM 660 N N . LEU A 1 83 ? 12.986 -4.123 5.753 1.00 90.44 83 LEU A N 1
ATOM 661 C CA . LEU A 1 83 ? 11.858 -4.864 6.302 1.00 90.44 83 LEU A CA 1
ATOM 662 C C . LEU A 1 83 ? 12.335 -6.200 6.886 1.00 90.44 83 LEU A C 1
ATOM 664 O O . LEU A 1 83 ? 13.088 -6.935 6.249 1.00 90.44 83 LEU A O 1
ATOM 668 N N . PRO A 1 84 ? 11.912 -6.542 8.111 1.00 87.56 84 PRO A N 1
ATOM 669 C CA . PRO A 1 84 ? 12.375 -7.762 8.740 1.00 87.56 84 PRO A CA 1
ATOM 670 C C . PRO A 1 84 ? 11.784 -9.003 8.058 1.00 87.56 84 PRO A C 1
ATOM 672 O O . PRO A 1 84 ? 10.591 -9.061 7.763 1.00 87.56 84 PRO A O 1
ATOM 675 N N . GLY A 1 85 ? 12.607 -10.041 7.884 1.00 88.12 85 GLY A N 1
ATOM 676 C CA . GLY A 1 85 ? 12.215 -11.266 7.174 1.00 88.12 85 GLY A CA 1
ATOM 677 C C . GLY A 1 85 ? 11.026 -12.023 7.784 1.00 88.12 85 GLY A C 1
ATOM 678 O O . GLY A 1 85 ? 10.325 -12.733 7.065 1.00 88.12 85 GLY A O 1
ATOM 679 N N . TRP A 1 86 ? 10.737 -11.834 9.079 1.00 86.12 86 TRP A N 1
ATOM 680 C CA . TRP A 1 86 ? 9.573 -12.442 9.740 1.00 86.12 86 TRP A CA 1
ATOM 681 C C . TRP A 1 86 ? 8.224 -11.935 9.204 1.00 86.12 86 TRP A C 1
ATOM 683 O O . TRP A 1 86 ? 7.207 -12.576 9.453 1.00 86.12 86 TRP A O 1
ATOM 693 N N . LEU A 1 87 ? 8.199 -10.829 8.446 1.00 89.06 87 LEU A N 1
ATOM 694 C CA . LEU A 1 87 ? 6.989 -10.351 7.770 1.00 89.06 87 LEU A CA 1
ATOM 695 C C . LEU A 1 87 ? 6.555 -11.248 6.603 1.00 89.06 87 LEU A C 1
ATOM 697 O O . LEU A 1 87 ? 5.409 -11.134 6.167 1.00 89.06 87 LEU A O 1
ATOM 701 N N . THR A 1 88 ? 7.444 -12.109 6.086 1.00 92.00 88 THR A N 1
ATOM 702 C CA . THR A 1 88 ? 7.177 -12.991 4.929 1.00 92.00 88 THR A CA 1
ATOM 703 C C . THR A 1 88 ? 6.576 -12.207 3.752 1.00 92.00 88 THR A C 1
ATOM 705 O O . THR A 1 88 ? 5.575 -12.586 3.143 1.00 92.00 88 THR A O 1
ATOM 708 N N . MET A 1 89 ? 7.178 -11.049 3.475 1.00 93.31 89 MET A N 1
ATOM 709 C CA . MET A 1 89 ? 6.688 -10.071 2.513 1.00 93.31 89 MET A CA 1
ATOM 710 C C . MET A 1 89 ? 7.617 -10.009 1.304 1.00 93.31 89 MET A C 1
ATOM 712 O O . MET A 1 89 ? 8.769 -9.600 1.414 1.00 93.31 89 MET A O 1
ATOM 716 N N . THR A 1 90 ? 7.113 -10.424 0.145 1.00 96.56 90 THR A N 1
ATOM 717 C CA . THR A 1 90 ? 7.843 -10.379 -1.122 1.00 96.56 90 THR A CA 1
ATOM 718 C C . THR A 1 90 ? 7.570 -9.054 -1.836 1.00 96.56 90 THR A C 1
ATOM 720 O O . THR A 1 90 ? 6.416 -8.783 -2.187 1.00 96.56 90 THR A O 1
ATOM 723 N N . PRO A 1 91 ? 8.593 -8.224 -2.091 1.00 96.69 91 PRO A N 1
ATOM 724 C CA . PRO A 1 91 ? 8.403 -6.973 -2.808 1.00 96.69 91 PRO A CA 1
ATOM 725 C C . PRO A 1 91 ? 8.124 -7.206 -4.299 1.00 96.69 91 PRO A C 1
ATOM 727 O O . PRO A 1 91 ? 8.720 -8.065 -4.950 1.00 96.69 91 PRO A O 1
ATOM 730 N N . LYS A 1 92 ? 7.201 -6.414 -4.841 1.00 97.25 92 LYS A N 1
ATOM 731 C CA . LYS A 1 92 ? 6.794 -6.348 -6.248 1.00 97.25 92 LYS A CA 1
ATOM 732 C C . LYS A 1 92 ? 6.901 -4.888 -6.686 1.00 97.25 92 LYS A C 1
ATOM 734 O O . LYS A 1 92 ? 5.933 -4.132 -6.632 1.00 97.25 92 LYS A O 1
ATOM 739 N N . ILE A 1 93 ? 8.115 -4.484 -7.051 1.00 96.12 93 ILE A N 1
ATOM 740 C CA . ILE A 1 93 ? 8.448 -3.093 -7.380 1.00 96.12 93 ILE A CA 1
ATOM 741 C C . ILE A 1 93 ? 8.191 -2.855 -8.871 1.00 96.12 93 ILE A C 1
ATOM 743 O O . ILE A 1 93 ? 8.868 -3.437 -9.719 1.00 96.12 93 ILE A O 1
ATOM 747 N N . TYR A 1 94 ? 7.206 -2.013 -9.184 1.00 95.88 94 TYR A N 1
ATOM 748 C CA . TYR A 1 94 ? 6.821 -1.649 -10.548 1.00 95.88 94 TYR A CA 1
ATOM 749 C C . TYR A 1 94 ? 7.442 -0.311 -10.937 1.00 95.88 94 TYR A C 1
ATOM 751 O O . TYR A 1 94 ? 7.045 0.730 -10.422 1.00 95.88 94 TYR A O 1
ATOM 759 N N . HIS A 1 95 ? 8.361 -0.324 -11.901 1.00 93.38 95 HIS A N 1
ATOM 760 C CA . HIS A 1 95 ? 8.939 0.908 -12.426 1.00 93.38 95 HIS A CA 1
ATOM 761 C C . HIS A 1 95 ? 7.972 1.582 -13.399 1.00 93.38 95 HIS A C 1
ATOM 763 O O . HIS A 1 95 ? 7.582 0.995 -14.410 1.00 93.38 95 HIS A O 1
ATOM 769 N N . ILE A 1 96 ? 7.604 2.823 -13.101 1.00 91.94 96 ILE A N 1
ATOM 770 C CA . ILE A 1 96 ? 6.692 3.638 -13.893 1.00 91.94 96 ILE A CA 1
ATOM 771 C C . ILE A 1 96 ? 7.499 4.477 -14.890 1.00 91.94 96 ILE A C 1
ATOM 773 O O . ILE A 1 96 ? 8.309 5.308 -14.471 1.00 91.94 96 ILE A O 1
ATOM 777 N N . PRO A 1 97 ? 7.285 4.307 -16.209 1.00 88.31 97 PRO A N 1
ATOM 778 C CA . PRO A 1 97 ? 7.949 5.129 -17.211 1.00 88.31 97 PRO A CA 1
ATOM 779 C C . PRO A 1 97 ? 7.539 6.603 -17.081 1.00 88.31 97 PRO A C 1
ATOM 781 O O . PRO A 1 97 ? 6.354 6.939 -17.146 1.00 88.31 97 PRO A O 1
ATOM 784 N N . THR A 1 98 ? 8.524 7.489 -16.937 1.00 81.81 98 THR A N 1
ATOM 785 C CA . THR A 1 98 ? 8.327 8.950 -16.844 1.00 81.81 98 THR A CA 1
ATOM 786 C C . THR A 1 98 ? 8.792 9.700 -18.096 1.00 81.81 98 THR A C 1
ATOM 788 O O . THR A 1 98 ? 8.786 10.925 -18.120 1.00 81.81 98 THR A O 1
ATOM 791 N N . GLY A 1 99 ? 9.200 8.980 -19.148 1.00 75.94 99 GLY A N 1
ATOM 792 C CA . GLY A 1 99 ? 9.772 9.570 -20.365 1.00 75.94 99 GLY A CA 1
ATOM 793 C C . GLY A 1 99 ? 11.224 10.038 -20.211 1.00 75.94 99 GLY A C 1
ATOM 794 O O . GLY A 1 99 ? 11.803 10.545 -21.168 1.00 75.94 99 GLY A O 1
ATOM 795 N N . THR A 1 100 ? 11.830 9.856 -19.035 1.00 66.81 100 THR A N 1
ATOM 796 C CA . THR A 1 100 ? 13.262 10.073 -18.821 1.00 66.81 100 THR A CA 1
ATOM 797 C C . THR A 1 100 ? 14.068 8.908 -19.397 1.00 66.81 100 THR A C 1
ATOM 799 O O . THR A 1 100 ? 13.632 7.757 -19.388 1.00 66.81 100 THR A O 1
ATOM 802 N N . SER A 1 101 ? 15.280 9.189 -19.877 1.00 63.78 101 SER A N 1
ATOM 803 C CA . SER A 1 101 ? 16.182 8.189 -20.469 1.00 63.78 101 SER A CA 1
ATOM 804 C C . SER A 1 101 ? 16.846 7.263 -19.440 1.00 63.78 101 SER A C 1
ATOM 806 O O . SER A 1 101 ? 17.855 6.638 -19.760 1.00 63.78 101 SER A O 1
ATOM 808 N N . VAL A 1 102 ? 16.348 7.207 -18.199 1.00 71.88 102 VAL A N 1
ATOM 809 C CA . VAL A 1 102 ? 16.957 6.391 -17.143 1.00 71.88 102 VAL A CA 1
ATOM 810 C C . VAL A 1 102 ? 16.628 4.920 -17.413 1.00 71.88 102 VAL A C 1
ATOM 812 O O . VAL A 1 102 ? 15.451 4.547 -17.377 1.00 71.88 102 VAL A O 1
ATOM 815 N N . PRO A 1 103 ? 17.630 4.063 -17.690 1.00 69.62 103 PRO A N 1
ATOM 816 C CA . PRO A 1 103 ? 17.383 2.656 -17.955 1.00 69.62 103 PRO A CA 1
ATOM 817 C C . PRO A 1 103 ? 16.868 1.958 -16.699 1.00 69.62 103 PRO A C 1
ATOM 819 O O . PRO A 1 103 ? 17.414 2.107 -15.607 1.00 69.62 103 PRO A O 1
ATOM 822 N N . ARG A 1 104 ? 15.821 1.157 -16.869 1.00 78.56 104 ARG A N 1
ATOM 823 C CA . ARG A 1 104 ? 15.289 0.289 -15.820 1.00 78.56 104 ARG A CA 1
ATOM 824 C C . ARG A 1 104 ? 16.204 -0.933 -15.627 1.00 78.56 104 ARG A C 1
ATOM 826 O O . ARG A 1 104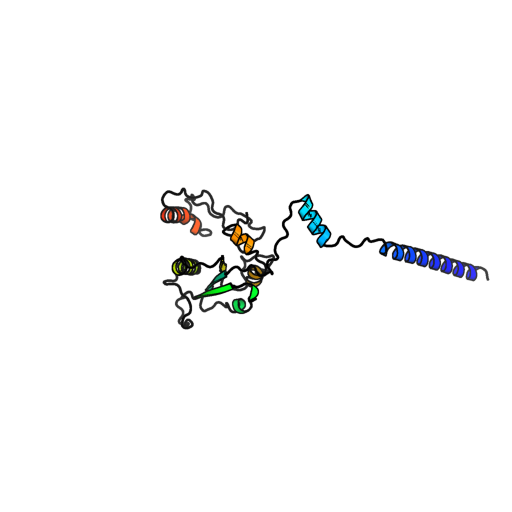 ? 16.736 -1.428 -16.625 1.00 78.56 104 ARG A O 1
ATOM 833 N N . PRO A 1 105 ? 16.336 -1.481 -14.404 1.00 79.38 105 PRO A N 1
ATOM 834 C CA . PRO A 1 105 ? 17.064 -2.727 -14.194 1.00 79.38 105 PRO A CA 1
ATOM 835 C C . PRO A 1 105 ? 16.515 -3.873 -15.070 1.00 79.38 105 PRO A C 1
ATOM 837 O O . PRO A 1 105 ? 15.294 -3.976 -15.255 1.00 79.38 105 PRO A O 1
ATOM 840 N N . PRO A 1 106 ? 17.380 -4.751 -15.613 1.00 80.88 106 PRO A N 1
ATOM 841 C CA . PRO A 1 106 ? 16.941 -5.923 -16.364 1.00 80.88 106 PRO A CA 1
ATOM 842 C C . PRO A 1 106 ? 15.985 -6.791 -15.539 1.00 80.88 106 PRO A C 1
ATOM 844 O O . PRO A 1 106 ? 16.248 -7.079 -14.376 1.00 80.88 106 PRO A O 1
ATOM 847 N N . GLY A 1 107 ? 14.865 -7.201 -16.137 1.00 84.31 107 GLY A N 1
ATOM 848 C CA . GLY A 1 107 ? 13.870 -8.048 -15.470 1.00 84.31 107 GLY A CA 1
ATOM 849 C C . GLY A 1 107 ? 13.015 -7.352 -14.407 1.00 84.31 107 GLY A C 1
ATOM 850 O O . GLY A 1 107 ? 12.176 -8.011 -13.799 1.00 84.31 107 GLY A O 1
ATOM 851 N N . ALA A 1 108 ? 13.170 -6.042 -14.189 1.00 88.62 108 ALA A N 1
ATOM 852 C CA . ALA A 1 108 ? 12.284 -5.333 -13.273 1.00 88.62 108 ALA A CA 1
ATOM 853 C C . ALA A 1 108 ? 10.832 -5.346 -13.790 1.00 88.62 108 ALA A C 1
ATOM 855 O O . ALA A 1 108 ? 10.586 -5.504 -14.990 1.00 88.62 108 ALA A O 1
ATOM 856 N N . LEU A 1 109 ? 9.854 -5.149 -12.905 1.00 94.25 109 LEU A N 1
ATOM 857 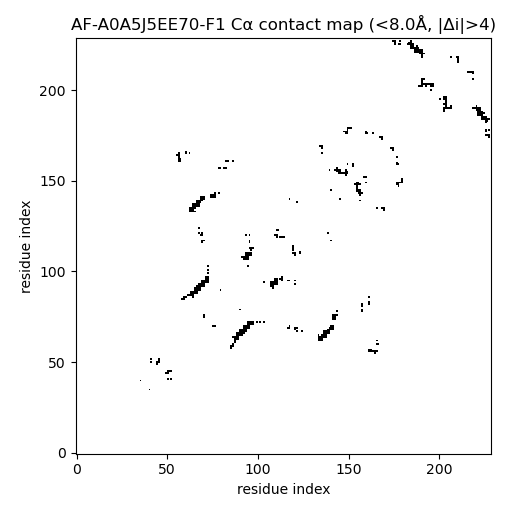C CA . LEU A 1 109 ? 8.448 -5.039 -13.306 1.00 94.25 109 LEU A CA 1
ATOM 858 C C . LEU A 1 109 ? 8.185 -3.640 -13.894 1.00 94.25 109 LEU A C 1
ATOM 860 O O . LEU A 1 109 ? 8.890 -2.676 -13.592 1.00 94.25 109 LEU A O 1
ATOM 864 N N . THR A 1 110 ? 7.218 -3.526 -14.801 1.00 93.62 110 THR A N 1
ATOM 865 C CA . THR A 1 110 ? 6.754 -2.251 -15.385 1.00 93.62 110 THR A CA 1
ATOM 866 C C . THR A 1 110 ? 5.281 -2.364 -15.718 1.00 93.62 110 THR A C 1
ATOM 868 O O . THR A 1 110 ? 4.711 -3.451 -15.726 1.00 93.62 110 THR A O 1
ATOM 871 N N . VAL A 1 111 ? 4.687 -1.224 -16.032 1.00 93.19 111 VAL A N 1
ATOM 872 C CA . VAL A 1 111 ? 3.354 -1.121 -16.610 1.00 93.19 111 VAL A CA 1
ATOM 873 C C . VAL A 1 111 ? 3.409 -1.087 -18.145 1.00 93.19 111 VAL A C 1
ATOM 875 O O . VAL A 1 111 ? 4.416 -0.623 -18.690 1.00 93.19 111 VAL A O 1
ATOM 878 N N . PRO A 1 112 ? 2.340 -1.513 -18.850 1.00 91.44 112 PRO A N 1
ATOM 879 C CA . PRO A 1 112 ? 2.246 -1.409 -20.312 1.00 91.44 112 PRO A CA 1
ATOM 880 C C . PRO A 1 112 ? 2.266 0.040 -20.819 1.00 91.44 112 PRO A C 1
ATOM 882 O O . PRO A 1 112 ? 2.849 0.340 -21.856 1.00 91.44 112 PRO A O 1
ATOM 885 N N . ILE A 1 113 ? 1.617 0.945 -20.082 1.00 90.12 113 ILE A N 1
ATOM 886 C CA . ILE A 1 113 ? 1.552 2.380 -20.370 1.00 90.12 113 ILE A CA 1
ATOM 887 C C . ILE A 1 113 ? 1.381 3.147 -19.062 1.00 90.12 113 ILE A C 1
ATOM 889 O O . ILE A 1 113 ? 0.580 2.747 -18.225 1.00 90.12 113 ILE A O 1
ATOM 893 N N . ASN A 1 114 ? 2.077 4.266 -18.866 1.00 89.69 114 ASN A N 1
ATOM 894 C CA . ASN A 1 114 ? 1.829 5.107 -17.695 1.00 89.69 114 ASN A CA 1
ATOM 895 C C . ASN A 1 114 ? 0.535 5.923 -17.883 1.00 89.69 114 ASN A C 1
ATOM 897 O O . ASN A 1 114 ? 0.543 6.991 -18.491 1.00 89.69 114 ASN A O 1
ATOM 901 N N . LYS A 1 115 ? -0.588 5.407 -17.371 1.00 89.44 115 LYS A N 1
ATOM 902 C CA . LYS A 1 115 ? -1.884 6.100 -17.359 1.00 89.44 115 LYS A CA 1
ATOM 903 C C . LYS A 1 115 ? -2.493 6.048 -15.960 1.00 89.44 115 LYS A C 1
ATOM 905 O O . LYS A 1 115 ? -3.103 5.052 -15.587 1.00 89.44 115 LYS A O 1
ATOM 910 N N . GLY A 1 116 ? -2.343 7.139 -15.210 1.00 85.75 116 GLY A N 1
ATOM 911 C CA . GLY A 1 116 ? -2.800 7.225 -13.819 1.00 85.75 116 GLY A CA 1
ATOM 912 C C . GLY A 1 116 ? -1.743 6.820 -12.787 1.00 85.75 116 GLY A C 1
ATOM 913 O O . GLY A 1 116 ? -2.111 6.441 -11.679 1.00 85.75 116 GLY A O 1
ATOM 914 N N . ASN A 1 117 ? -0.452 6.901 -13.139 1.00 87.75 117 ASN A N 1
ATOM 915 C CA . ASN A 1 117 ? 0.684 6.672 -12.242 1.00 87.75 117 ASN A CA 1
ATOM 916 C C . ASN A 1 117 ? 0.559 5.335 -11.483 1.00 87.75 117 ASN A C 1
ATOM 918 O O . ASN A 1 117 ? 0.530 4.267 -12.096 1.00 87.75 117 ASN A O 1
ATOM 922 N N . GLU A 1 118 ? 0.438 5.397 -10.157 1.00 91.75 118 GLU A N 1
ATOM 923 C CA . GLU A 1 118 ? 0.319 4.250 -9.253 1.00 91.75 118 GLU A CA 1
ATOM 924 C C . GLU A 1 118 ? -0.853 3.326 -9.585 1.00 91.75 118 GLU A C 1
ATOM 926 O O . GLU A 1 118 ? -0.715 2.104 -9.520 1.00 91.75 118 GLU A O 1
ATOM 931 N N . ALA A 1 119 ? -1.990 3.893 -10.005 1.00 92.38 119 ALA A N 1
ATOM 932 C CA . ALA A 1 119 ? -3.193 3.118 -10.290 1.00 92.38 119 ALA A CA 1
ATOM 933 C C . ALA A 1 119 ? -2.946 2.067 -11.381 1.00 92.38 119 ALA A C 1
ATOM 935 O O . ALA A 1 119 ? -3.463 0.952 -11.302 1.00 92.38 119 ALA A O 1
ATOM 936 N N . MET A 1 120 ? -2.109 2.392 -12.373 1.00 94.50 120 MET A N 1
ATOM 937 C CA . MET A 1 120 ? -1.772 1.441 -13.423 1.00 94.50 120 MET A CA 1
ATOM 938 C C . MET A 1 120 ? -0.914 0.287 -12.905 1.00 94.50 120 MET A C 1
ATOM 940 O O . MET A 1 120 ? -1.119 -0.850 -13.323 1.00 94.50 120 MET A O 1
ATOM 944 N N . ALA A 1 121 ? 0.030 0.545 -12.000 1.00 96.06 121 ALA A N 1
ATOM 945 C CA . ALA A 1 121 ? 0.852 -0.511 -11.415 1.00 96.06 121 ALA A CA 1
ATOM 946 C C . ALA A 1 121 ? 0.009 -1.482 -10.591 1.00 96.06 121 ALA A C 1
ATOM 948 O O . ALA A 1 121 ? 0.135 -2.693 -10.758 1.00 96.06 121 ALA A O 1
ATOM 949 N N . TYR A 1 122 ? -0.898 -0.960 -9.763 1.00 96.75 122 TYR A N 1
ATOM 950 C CA . TYR A 1 122 ? -1.804 -1.791 -8.973 1.00 96.75 122 TYR A CA 1
ATOM 951 C C . TYR A 1 122 ? -2.712 -2.645 -9.859 1.00 96.75 122 TYR A C 1
ATOM 953 O O . TYR A 1 122 ? -2.826 -3.849 -9.636 1.00 96.75 122 TYR A O 1
ATOM 961 N N . LEU A 1 123 ? -3.304 -2.055 -10.903 1.00 95.38 123 LEU A N 1
ATOM 962 C CA . LEU A 1 123 ? -4.143 -2.795 -11.845 1.00 95.38 123 LEU A CA 1
ATOM 963 C C . LEU A 1 123 ? -3.345 -3.851 -12.622 1.00 95.38 123 LEU A C 1
ATOM 965 O O . LEU A 1 123 ? -3.804 -4.982 -12.750 1.00 95.38 123 LEU A O 1
ATOM 969 N N . THR A 1 124 ? -2.146 -3.503 -13.098 1.00 96.62 124 THR A N 1
ATOM 970 C CA . THR A 1 124 ? -1.255 -4.436 -13.809 1.00 96.62 124 THR A CA 1
ATOM 971 C C . THR A 1 124 ? -0.910 -5.625 -12.915 1.00 96.62 124 THR A C 1
ATOM 973 O O . THR A 1 124 ? -1.086 -6.767 -13.321 1.00 96.62 124 THR A O 1
ATOM 976 N N . TYR A 1 125 ? -0.523 -5.371 -11.660 1.00 97.75 125 TYR A N 1
ATOM 977 C CA . TYR A 1 125 ? -0.260 -6.429 -10.688 1.00 97.75 125 TYR A CA 1
ATOM 978 C C . TYR A 1 125 ? -1.460 -7.364 -10.505 1.00 97.75 125 TYR A C 1
ATOM 980 O O . TYR A 1 125 ? -1.290 -8.584 -10.546 1.00 97.75 125 TYR A O 1
ATOM 988 N N . LEU A 1 126 ? -2.657 -6.799 -10.312 1.00 97.00 126 LEU A N 1
ATOM 989 C CA . LEU A 1 126 ? -3.874 -7.581 -10.103 1.00 97.00 126 LEU A CA 1
ATOM 990 C C . LEU A 1 126 ? -4.202 -8.460 -11.311 1.00 97.00 126 LEU A C 1
ATOM 992 O O . LEU A 1 126 ? -4.584 -9.608 -11.114 1.00 97.00 126 LEU A O 1
ATOM 996 N N . ILE A 1 127 ? -4.033 -7.948 -12.532 1.00 96.00 127 ILE A N 1
ATOM 997 C CA . ILE A 1 127 ? -4.250 -8.710 -13.769 1.00 96.00 127 ILE A CA 1
ATOM 998 C C . ILE A 1 127 ? -3.224 -9.844 -13.883 1.00 96.00 127 ILE A C 1
ATOM 1000 O O . ILE A 1 127 ? -3.608 -10.998 -14.065 1.00 96.00 127 ILE A O 1
ATOM 1004 N N . ASP A 1 128 ? -1.938 -9.532 -13.721 1.00 96.12 128 ASP A N 1
ATOM 1005 C CA . ASP A 1 128 ? -0.839 -10.482 -13.932 1.00 96.12 128 ASP A CA 1
ATOM 1006 C C . ASP A 1 128 ? -0.828 -11.627 -12.906 1.00 96.12 128 ASP A C 1
ATOM 1008 O O . ASP A 1 128 ? -0.344 -12.720 -13.195 1.00 96.12 128 ASP A O 1
ATOM 1012 N N . HIS A 1 129 ? -1.346 -11.384 -11.697 1.00 96.69 129 HIS A N 1
ATOM 1013 C CA . HIS A 1 129 ? -1.281 -12.326 -10.576 1.00 96.69 129 HIS A CA 1
ATOM 1014 C C . HIS A 1 129 ? -2.653 -12.853 -10.139 1.00 96.69 129 HIS A C 1
ATOM 1016 O O . HIS A 1 129 ? -2.723 -13.541 -9.123 1.00 96.69 129 HIS A O 1
ATOM 1022 N N . TYR A 1 130 ? -3.737 -12.564 -10.872 1.00 95.69 130 TYR A N 1
ATOM 1023 C CA . TYR A 1 130 ? -5.112 -12.855 -10.436 1.00 95.69 130 TYR A CA 1
ATOM 1024 C C . TYR A 1 130 ? -5.326 -14.318 -10.014 1.00 95.69 130 TYR A C 1
ATOM 1026 O O . TYR A 1 130 ? -5.989 -14.597 -9.019 1.00 95.69 130 TYR A O 1
ATOM 1034 N N . SER A 1 131 ? -4.724 -15.261 -10.742 1.00 97.12 131 SER A N 1
ATOM 1035 C CA . SER A 1 131 ? -4.835 -16.700 -10.477 1.00 97.12 131 SER A CA 1
ATOM 1036 C C . SER A 1 131 ? -3.900 -17.222 -9.379 1.00 97.12 131 SER A C 1
ATOM 1038 O O . SER A 1 131 ? -3.969 -18.399 -9.041 1.00 97.12 131 SER A O 1
ATOM 1040 N N . ALA A 1 132 ? -2.993 -16.390 -8.862 1.00 95.94 132 ALA A N 1
ATOM 1041 C CA . ALA A 1 132 ? -1.932 -16.778 -7.933 1.00 95.94 132 ALA A CA 1
ATOM 1042 C C . ALA A 1 132 ? -1.649 -15.672 -6.898 1.00 95.94 132 ALA A C 1
ATOM 1044 O O . ALA A 1 132 ? -0.494 -15.340 -6.614 1.00 95.94 132 ALA A O 1
ATOM 1045 N N . LEU A 1 133 ? -2.710 -15.066 -6.360 1.00 96.31 133 LEU A N 1
ATOM 1046 C CA . LEU A 1 133 ? -2.589 -14.065 -5.305 1.00 96.31 133 LEU A CA 1
ATOM 1047 C C . LEU A 1 133 ? -2.082 -14.710 -3.997 1.00 96.31 133 LEU A C 1
ATOM 1049 O O . LEU A 1 133 ? -2.477 -15.833 -3.681 1.00 96.31 133 LEU A O 1
ATOM 1053 N N . PRO A 1 134 ? -1.219 -14.012 -3.233 1.00 96.69 134 PRO A N 1
ATOM 1054 C CA . PRO A 1 134 ? -0.817 -14.439 -1.892 1.00 96.69 134 PRO A CA 1
ATOM 1055 C C . PRO A 1 134 ? -1.982 -14.285 -0.899 1.00 96.69 134 PRO A C 1
ATOM 1057 O O . PRO A 1 134 ? -3.030 -13.739 -1.246 1.00 96.69 134 PRO A O 1
ATOM 1060 N N . ASP A 1 135 ? -1.772 -14.668 0.364 1.00 95.88 135 ASP A N 1
ATOM 1061 C CA . ASP A 1 135 ? -2.784 -14.477 1.416 1.00 95.88 135 ASP A CA 1
ATOM 1062 C C . ASP A 1 135 ? -3.181 -13.002 1.574 1.00 95.88 135 ASP A C 1
ATOM 1064 O O . ASP A 1 135 ? -4.343 -12.692 1.842 1.00 95.88 135 ASP A O 1
ATOM 1068 N N . LEU A 1 136 ? -2.215 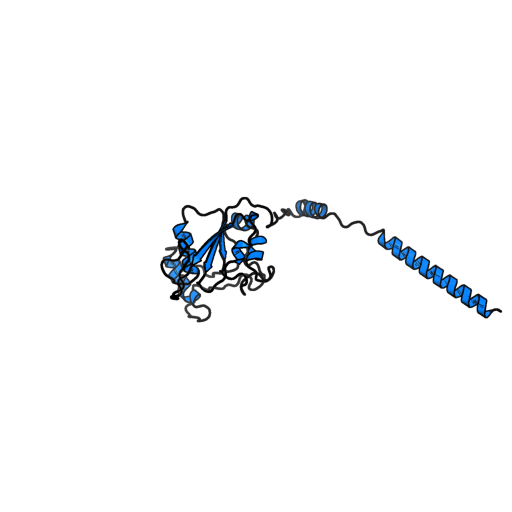-12.087 1.421 1.00 96.25 136 LEU A N 1
ATOM 1069 C CA . LEU A 1 136 ? -2.440 -10.644 1.470 1.00 96.25 136 LEU A CA 1
ATOM 1070 C C . LEU A 1 136 ? -1.614 -9.891 0.427 1.00 96.25 136 LEU A C 1
ATOM 1072 O O . LEU A 1 136 ? -0.415 -10.115 0.254 1.00 96.25 136 LEU A O 1
ATOM 1076 N N . VAL A 1 137 ? -2.247 -8.907 -0.205 1.00 97.81 137 VAL A N 1
ATOM 1077 C CA . VAL A 1 137 ? -1.576 -7.928 -1.063 1.00 97.81 137 VAL A CA 1
ATOM 1078 C C . VAL A 1 137 ? -1.592 -6.582 -0.361 1.00 97.81 137 VAL A C 1
ATOM 1080 O O . VAL A 1 137 ? -2.645 -6.102 0.055 1.00 97.81 137 VAL A O 1
ATOM 1083 N N . VAL A 1 138 ? -0.420 -5.975 -0.231 1.00 96.69 138 VAL A N 1
ATOM 1084 C CA . VAL A 1 138 ? -0.243 -4.661 0.375 1.00 96.69 138 VAL A CA 1
ATOM 1085 C C . VAL A 1 138 ? 0.177 -3.680 -0.707 1.00 96.69 138 VAL A C 1
ATOM 1087 O O . VAL A 1 138 ? 1.199 -3.877 -1.358 1.00 96.69 138 VAL A O 1
ATOM 1090 N N . PHE A 1 139 ? -0.608 -2.623 -0.882 1.00 96.69 139 PHE A N 1
ATOM 1091 C CA . PHE A 1 139 ? -0.309 -1.526 -1.798 1.00 96.69 139 PHE A CA 1
ATOM 1092 C C . PHE A 1 139 ? 0.253 -0.351 -1.001 1.00 96.69 139 PHE A C 1
ATOM 1094 O O . PHE A 1 139 ? -0.353 0.060 -0.008 1.00 96.69 139 PHE A O 1
ATOM 1101 N N . ALA A 1 140 ? 1.414 0.159 -1.406 1.00 95.31 140 ALA A N 1
ATOM 1102 C CA . ALA A 1 140 ? 2.081 1.259 -0.721 1.00 95.31 140 ALA A CA 1
ATOM 1103 C C . ALA A 1 140 ? 2.829 2.167 -1.705 1.00 95.31 140 ALA A C 1
ATOM 1105 O O . ALA A 1 140 ? 3.290 1.725 -2.757 1.00 95.31 140 ALA A O 1
ATOM 1106 N N . HIS A 1 141 ? 2.982 3.431 -1.317 1.00 94.50 141 HIS A N 1
ATOM 1107 C CA . HIS A 1 141 ? 3.774 4.416 -2.049 1.00 94.50 141 HIS A CA 1
ATOM 1108 C C . HIS A 1 141 ? 5.271 4.072 -2.033 1.00 94.50 141 HIS A C 1
ATOM 1110 O O . HIS A 1 141 ? 5.756 3.411 -1.111 1.00 94.50 141 HIS A O 1
ATOM 1116 N N . ALA A 1 142 ? 6.014 4.575 -3.027 1.00 94.75 142 ALA A N 1
ATOM 1117 C CA . ALA A 1 142 ? 7.461 4.385 -3.115 1.00 94.75 142 ALA A CA 1
ATOM 1118 C C . ALA A 1 142 ? 8.213 4.980 -1.928 1.00 94.75 142 ALA A C 1
ATOM 1120 O O . ALA A 1 142 ? 9.101 4.334 -1.382 1.00 94.75 142 ALA A O 1
ATOM 1121 N N . SER A 1 143 ? 7.890 6.213 -1.532 1.00 93.50 143 SER A N 1
ATOM 1122 C CA . SER A 1 143 ? 8.667 6.899 -0.498 1.00 93.50 143 SER A CA 1
ATOM 1123 C C . SER A 1 143 ? 8.416 6.314 0.892 1.00 93.50 143 SER A C 1
ATOM 1125 O O . SER A 1 143 ? 7.282 6.016 1.272 1.00 93.50 143 SER A O 1
ATOM 1127 N N . LEU A 1 144 ? 9.485 6.241 1.689 1.00 93.75 144 LEU A N 1
ATOM 1128 C CA . LEU A 1 144 ? 9.417 5.812 3.086 1.00 93.75 144 LEU A CA 1
ATOM 1129 C C . LEU A 1 144 ? 8.476 6.694 3.922 1.00 93.75 144 LEU A C 1
ATOM 1131 O O . LEU A 1 144 ? 7.751 6.177 4.766 1.00 93.75 144 LEU A O 1
ATOM 1135 N N . ASN A 1 145 ? 8.485 8.008 3.683 1.00 93.81 145 ASN A N 1
ATOM 1136 C CA . ASN A 1 145 ? 7.688 8.981 4.426 1.00 93.81 145 ASN A CA 1
ATOM 1137 C C . ASN A 1 145 ? 6.665 9.654 3.509 1.00 93.81 145 ASN A C 1
ATOM 1139 O O . ASN A 1 145 ? 7.036 10.158 2.451 1.00 93.81 145 ASN A O 1
ATOM 1143 N N . GLN A 1 146 ? 5.401 9.704 3.934 1.00 88.88 146 GLN A N 1
ATOM 1144 C CA . GLN A 1 146 ? 4.316 10.350 3.186 1.00 88.88 146 GLN A CA 1
ATOM 1145 C C . GLN A 1 146 ? 3.386 11.133 4.110 1.00 88.88 146 GLN A C 1
ATOM 1147 O O . GLN A 1 146 ? 3.021 10.667 5.184 1.00 88.88 146 GLN A O 1
ATOM 1152 N N . TRP A 1 147 ? 2.911 12.298 3.669 1.00 85.19 147 TRP A N 1
ATOM 1153 C CA . TRP A 1 147 ? 2.003 13.143 4.463 1.00 85.19 147 TRP A CA 1
ATOM 1154 C C . TRP A 1 147 ? 0.656 12.467 4.779 1.00 85.19 147 TRP A C 1
ATOM 1156 O O . TRP A 1 147 ? -0.025 12.829 5.739 1.00 85.19 147 TRP A O 1
ATOM 1166 N N . HIS A 1 148 ? 0.252 11.490 3.966 1.00 83.62 148 HIS A N 1
ATOM 1167 C CA . HIS A 1 148 ? -0.977 10.717 4.141 1.00 83.62 148 HIS A CA 1
ATOM 1168 C C . HIS A 1 148 ? -0.755 9.360 4.831 1.00 83.62 148 HIS A C 1
ATOM 1170 O O . HIS A 1 148 ? -1.705 8.586 4.942 1.00 83.62 148 HIS A O 1
ATOM 1176 N N . ASN A 1 149 ? 0.449 9.084 5.340 1.00 89.44 149 ASN A N 1
ATOM 1177 C CA . ASN A 1 149 ? 0.702 7.946 6.223 1.00 89.44 149 ASN A CA 1
ATOM 1178 C C . ASN A 1 149 ? 0.166 8.193 7.641 1.00 89.44 149 ASN A C 1
ATOM 1180 O O . ASN A 1 149 ? -0.283 9.290 7.977 1.00 89.44 149 ASN A O 1
ATOM 1184 N N . ASN A 1 150 ? 0.183 7.146 8.467 1.00 83.62 150 ASN A N 1
ATOM 1185 C CA . ASN A 1 150 ? -0.331 7.199 9.829 1.00 83.62 150 ASN A CA 1
ATOM 1186 C C . ASN A 1 150 ? 0.600 7.997 10.757 1.00 83.62 150 ASN A C 1
ATOM 1188 O O . ASN A 1 150 ? 1.799 7.722 10.844 1.00 83.62 150 ASN A O 1
ATOM 1192 N N . GLU A 1 151 ? 0.027 8.951 11.488 1.00 85.75 151 GLU A N 1
ATOM 1193 C CA . GLU A 1 151 ? 0.741 9.794 12.451 1.00 85.75 151 GLU A CA 1
ATOM 1194 C C . GLU A 1 151 ? 1.349 8.981 13.604 1.00 85.75 151 GLU A C 1
ATOM 1196 O O . GLU A 1 151 ? 2.471 9.261 14.021 1.00 85.75 151 GLU A O 1
ATOM 1201 N N . LEU A 1 152 ? 0.660 7.932 14.074 1.00 85.06 152 LEU A N 1
ATOM 1202 C CA . LEU A 1 152 ? 1.149 7.078 15.169 1.00 85.06 152 LEU A CA 1
ATOM 1203 C C . LEU A 1 152 ? 2.447 6.337 14.816 1.00 85.06 152 LEU A C 1
ATOM 1205 O O . LEU A 1 152 ? 3.217 5.992 15.706 1.00 85.06 152 LEU A O 1
ATOM 1209 N N . GLN A 1 153 ? 2.702 6.134 13.522 1.00 87.94 153 GLN A N 1
ATOM 1210 C CA . GLN A 1 153 ? 3.933 5.555 12.986 1.00 87.94 153 GLN A CA 1
ATOM 1211 C C . GLN A 1 153 ? 4.848 6.625 12.379 1.00 87.94 153 GLN A C 1
ATOM 1213 O O . GLN A 1 153 ? 5.621 6.339 11.465 1.00 87.94 153 GLN A O 1
ATOM 1218 N N . PHE A 1 154 ? 4.750 7.872 12.849 1.00 89.06 154 PHE A N 1
ATOM 1219 C CA . PHE A 1 154 ? 5.580 8.997 12.411 1.00 89.06 154 PHE A CA 1
ATOM 1220 C C . PHE A 1 154 ? 5.605 9.168 10.886 1.00 89.06 154 PHE A C 1
ATOM 1222 O O . PHE A 1 154 ? 6.646 9.473 10.304 1.00 89.06 154 PHE A O 1
ATOM 1229 N N . TYR A 1 155 ? 4.471 8.922 10.220 1.00 89.69 155 TYR A N 1
ATOM 1230 C CA . TYR A 1 155 ? 4.331 9.004 8.764 1.00 89.69 155 TYR A CA 1
ATOM 1231 C C . TYR A 1 155 ? 5.236 8.037 7.973 1.00 89.69 155 TYR A C 1
ATOM 1233 O O . TYR A 1 155 ? 5.394 8.188 6.761 1.00 89.69 155 TYR A O 1
ATOM 1241 N N . THR A 1 156 ? 5.794 7.020 8.635 1.00 90.81 156 THR A N 1
ATOM 1242 C CA . THR A 1 156 ? 6.799 6.100 8.091 1.00 90.81 156 THR A CA 1
ATOM 1243 C C . THR A 1 156 ? 6.168 4.770 7.657 1.00 90.81 156 THR A C 1
ATOM 1245 O O . THR A 1 156 ? 5.675 3.998 8.483 1.00 90.81 156 THR A O 1
ATOM 1248 N N . THR A 1 157 ? 6.240 4.447 6.363 1.00 92.81 157 THR A N 1
ATOM 1249 C CA . THR A 1 157 ? 5.658 3.233 5.760 1.00 92.81 157 THR A CA 1
ATOM 1250 C C . THR A 1 157 ? 6.221 1.950 6.376 1.00 92.81 157 THR A C 1
ATOM 1252 O O . THR A 1 157 ? 5.469 1.026 6.675 1.00 92.81 157 THR A O 1
ATOM 1255 N N . SER A 1 158 ? 7.533 1.875 6.627 1.00 91.38 158 SER A N 1
ATOM 1256 C CA . SER A 1 158 ? 8.153 0.664 7.185 1.00 91.38 158 SER A CA 1
ATOM 1257 C C . SER A 1 158 ? 7.655 0.340 8.598 1.00 91.38 158 SER A C 1
ATOM 1259 O O . SER A 1 158 ? 7.457 -0.832 8.920 1.00 91.38 158 SER A O 1
ATOM 1261 N N . LEU A 1 159 ? 7.399 1.359 9.425 1.00 88.12 159 LEU A N 1
ATOM 1262 C CA . LEU A 1 159 ? 6.795 1.190 10.746 1.00 88.12 159 LEU A CA 1
ATOM 1263 C C . LEU A 1 159 ? 5.334 0.758 10.624 1.00 88.12 159 LEU A C 1
ATOM 1265 O O . LEU A 1 159 ? 4.934 -0.192 11.288 1.00 88.12 159 LEU A O 1
ATOM 1269 N N . MET A 1 160 ? 4.569 1.371 9.713 1.00 90.00 160 MET A N 1
ATOM 1270 C CA . MET A 1 160 ? 3.190 0.951 9.440 1.00 90.00 160 MET A CA 1
ATOM 1271 C C . MET A 1 160 ? 3.114 -0.530 9.072 1.00 90.00 160 MET A C 1
ATOM 1273 O O . MET A 1 160 ? 2.287 -1.235 9.633 1.00 90.00 160 MET A O 1
ATOM 1277 N N . LEU A 1 161 ? 3.994 -1.024 8.196 1.00 91.69 161 LEU A N 1
ATOM 1278 C CA . LEU A 1 161 ? 4.031 -2.441 7.820 1.00 91.69 161 LEU A CA 1
ATOM 1279 C C . LEU A 1 161 ? 4.416 -3.348 8.998 1.00 91.69 161 LEU A C 1
ATOM 1281 O O . LEU A 1 161 ? 3.781 -4.372 9.224 1.00 91.69 161 LEU A O 1
ATOM 1285 N N . ARG A 1 162 ? 5.420 -2.968 9.794 1.00 88.25 162 ARG A N 1
ATOM 1286 C CA . ARG A 1 162 ? 5.856 -3.763 10.958 1.00 88.25 162 ARG A CA 1
ATOM 1287 C C . ARG A 1 162 ? 4.782 -3.878 12.041 1.00 88.25 162 ARG A C 1
ATOM 1289 O O . ARG A 1 162 ? 4.718 -4.894 12.722 1.00 88.25 162 ARG A O 1
ATOM 1296 N N . GLU A 1 163 ? 3.972 -2.843 12.218 1.00 86.62 163 GLU A N 1
ATOM 1297 C CA . GLU A 1 163 ? 2.973 -2.761 13.290 1.00 86.62 163 GLU A CA 1
ATOM 1298 C C . GLU A 1 163 ? 1.561 -3.158 12.838 1.00 86.62 163 GLU A C 1
ATOM 1300 O O . GLU A 1 163 ? 0.623 -3.184 13.640 1.00 86.62 163 GLU A O 1
ATOM 1305 N N . PHE A 1 164 ? 1.383 -3.480 11.556 1.00 88.00 164 PHE A N 1
ATOM 1306 C CA . PHE A 1 164 ? 0.074 -3.778 11.002 1.00 88.00 164 PHE A CA 1
ATOM 1307 C C . PHE A 1 164 ? -0.457 -5.144 11.449 1.00 88.00 164 PHE A C 1
ATOM 1309 O O . PHE A 1 164 ? 0.224 -6.168 11.403 1.00 88.00 164 PHE A O 1
ATOM 1316 N N . ASN A 1 165 ? -1.738 -5.196 11.819 1.00 87.81 165 ASN A N 1
ATOM 1317 C CA . ASN A 1 165 ? -2.402 -6.451 12.160 1.00 87.81 165 ASN A CA 1
ATOM 1318 C C . ASN A 1 165 ? -2.894 -7.176 10.896 1.00 87.81 165 ASN A C 1
ATOM 1320 O O . ASN A 1 165 ? -4.067 -7.096 10.523 1.00 87.81 165 ASN A O 1
ATOM 1324 N N . TYR A 1 166 ? -2.002 -7.929 10.257 1.00 89.62 166 TYR A N 1
ATOM 1325 C CA . TYR A 1 166 ? -2.299 -8.680 9.033 1.00 89.62 166 TYR A CA 1
ATOM 1326 C C . TYR A 1 166 ? -3.429 -9.705 9.198 1.00 89.62 166 TYR A C 1
ATOM 1328 O O . TYR A 1 166 ? -4.278 -9.838 8.317 1.00 89.62 166 TYR A O 1
ATOM 1336 N N . ARG A 1 167 ? -3.538 -10.365 10.360 1.00 88.06 167 ARG A N 1
ATOM 1337 C CA . ARG A 1 167 ? -4.655 -11.288 10.633 1.00 88.06 167 ARG A CA 1
ATOM 1338 C C . ARG A 1 167 ? -6.005 -10.575 10.653 1.00 88.06 167 ARG A C 1
ATOM 1340 O O . 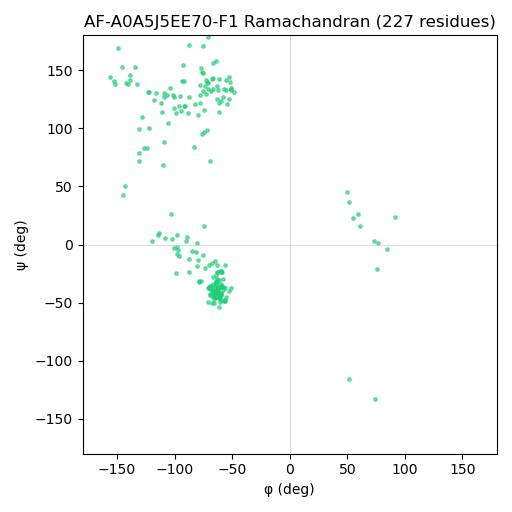ARG A 1 167 ? -7.013 -11.179 10.296 1.00 88.06 167 ARG A O 1
ATOM 1347 N N . ARG A 1 168 ? -6.059 -9.308 11.083 1.00 86.31 168 ARG A N 1
ATOM 1348 C CA . ARG A 1 168 ? -7.285 -8.501 10.992 1.00 86.31 168 ARG A CA 1
ATOM 1349 C C . ARG A 1 168 ? -7.650 -8.255 9.532 1.00 86.31 168 ARG A C 1
ATOM 1351 O O . ARG A 1 168 ? -8.803 -8.474 9.183 1.00 86.31 168 ARG A O 1
ATOM 1358 N N . ALA A 1 169 ? -6.691 -7.855 8.697 1.00 89.81 169 ALA A N 1
ATOM 1359 C CA . ALA A 1 169 ? -6.937 -7.647 7.270 1.00 89.81 169 ALA A CA 1
ATOM 1360 C C . ALA A 1 169 ? -7.432 -8.926 6.585 1.00 89.81 169 ALA A C 1
ATOM 1362 O O . ALA A 1 169 ? -8.421 -8.877 5.864 1.00 89.81 169 ALA A O 1
ATOM 1363 N N . GLN A 1 170 ? -6.829 -10.077 6.898 1.00 90.38 170 GLN A N 1
ATOM 1364 C CA . GLN A 1 170 ? -7.274 -11.372 6.382 1.00 90.38 170 GLN A CA 1
ATOM 1365 C C . GLN A 1 170 ? -8.724 -11.691 6.786 1.00 90.38 170 GLN A C 1
ATOM 1367 O O . GLN A 1 170 ? -9.511 -12.122 5.951 1.00 90.38 170 GLN A O 1
ATOM 1372 N N . ARG A 1 171 ? -9.107 -11.444 8.049 1.00 88.75 171 ARG A N 1
ATOM 1373 C CA . ARG A 1 171 ? -10.486 -11.678 8.520 1.00 88.75 171 ARG A CA 1
ATOM 1374 C C . ARG A 1 171 ? -11.510 -10.721 7.912 1.00 88.75 171 ARG A C 1
ATOM 1376 O O . ARG A 1 171 ? -12.650 -11.121 7.714 1.00 88.75 171 ARG A O 1
ATOM 1383 N N . LEU A 1 172 ? -11.135 -9.463 7.677 1.00 88.88 172 LEU A N 1
ATOM 1384 C CA . LEU A 1 172 ? -12.038 -8.440 7.139 1.00 88.88 172 LEU A CA 1
ATOM 1385 C C . LEU A 1 172 ? -12.076 -8.415 5.604 1.00 88.88 172 LEU A C 1
ATOM 1387 O O . LEU A 1 172 ? -12.931 -7.747 5.031 1.00 88.88 172 LEU A O 1
ATOM 1391 N N . GLY A 1 173 ? -11.141 -9.093 4.935 1.00 91.94 173 GLY A N 1
ATOM 1392 C CA . GLY A 1 173 ? -10.969 -9.076 3.479 1.00 91.94 173 GLY A CA 1
ATOM 1393 C C . GLY A 1 173 ? -10.311 -7.800 2.939 1.00 91.94 173 GLY A C 1
ATOM 1394 O O . GLY A 1 173 ? -9.734 -7.818 1.857 1.00 91.94 173 GLY A O 1
ATOM 1395 N N . TYR A 1 174 ? -10.353 -6.700 3.692 1.00 90.38 174 TYR A N 1
ATOM 1396 C CA . TYR A 1 174 ? -9.681 -5.447 3.369 1.00 90.38 174 TYR A CA 1
ATOM 1397 C C . TYR A 1 174 ? -9.442 -4.627 4.639 1.00 90.38 174 TYR A C 1
ATOM 1399 O O . TYR A 1 174 ? -10.271 -4.600 5.550 1.00 90.38 174 TYR A O 1
ATOM 1407 N N . ALA A 1 175 ? -8.313 -3.925 4.691 1.00 88.75 175 ALA A N 1
ATOM 1408 C CA . ALA A 1 175 ? -8.046 -2.914 5.702 1.00 88.75 175 ALA A CA 1
ATOM 1409 C C . ALA A 1 175 ? -7.078 -1.865 5.147 1.00 88.75 175 ALA A C 1
ATOM 1411 O O . ALA A 1 175 ? -6.127 -2.195 4.440 1.00 88.75 175 ALA A O 1
ATOM 1412 N N . ASN A 1 176 ? -7.316 -0.600 5.488 1.00 88.06 176 ASN A N 1
ATOM 1413 C CA . ASN A 1 176 ? -6.417 0.490 5.133 1.00 88.06 176 ASN A CA 1
ATOM 1414 C C . ASN A 1 176 ? -5.199 0.483 6.077 1.00 88.06 176 ASN A C 1
ATOM 1416 O O . ASN A 1 176 ? -5.361 0.311 7.287 1.00 88.06 176 ASN A O 1
ATOM 1420 N N . LEU A 1 177 ? -3.988 0.685 5.542 1.00 88.50 177 LEU A N 1
ATOM 1421 C CA . LEU A 1 177 ? -2.774 0.838 6.357 1.00 88.50 177 LEU A CA 1
ATOM 1422 C C . LEU A 1 177 ? -2.844 2.088 7.246 1.00 88.50 177 LEU A C 1
ATOM 1424 O O . LEU A 1 177 ? -2.306 2.113 8.352 1.00 88.50 177 LEU A O 1
ATOM 1428 N N . ARG A 1 178 ? -3.519 3.135 6.766 1.00 85.00 178 ARG A N 1
ATOM 1429 C CA . ARG A 1 178 ? -3.759 4.367 7.505 1.00 85.00 178 ARG A CA 1
ATOM 1430 C C . ARG A 1 178 ? -4.916 4.162 8.483 1.00 85.00 178 ARG A C 1
ATOM 1432 O O . ARG A 1 178 ? -6.074 4.065 8.080 1.00 85.00 178 ARG A O 1
ATOM 1439 N N . CYS A 1 179 ? -4.602 4.169 9.776 1.00 76.19 179 CYS A N 1
ATOM 1440 C CA . CYS A 1 179 ? -5.575 4.064 10.861 1.00 76.19 179 CYS A CA 1
ATOM 1441 C C . CYS A 1 179 ? -5.425 5.258 11.815 1.00 76.19 179 CYS A C 1
ATOM 1443 O O . CYS A 1 179 ? -4.749 5.168 12.838 1.00 76.19 179 CYS A O 1
ATOM 1445 N N . GLN A 1 180 ? -6.047 6.386 11.462 1.00 75.69 180 GLN A N 1
ATOM 1446 C CA . GLN A 1 180 ? -5.970 7.638 12.220 1.00 75.69 180 GLN A CA 1
ATOM 1447 C C . GLN A 1 180 ? -7.344 8.292 12.383 1.00 75.69 180 GLN A C 1
ATOM 1449 O O . GLN A 1 180 ? -8.225 8.128 11.539 1.00 75.69 180 GLN A O 1
ATOM 1454 N N . TRP A 1 181 ? -7.511 9.070 13.456 1.00 75.31 181 TRP A N 1
ATOM 1455 C CA . TRP A 1 181 ? -8.802 9.667 13.820 1.00 75.31 181 TRP A CA 1
ATOM 1456 C C . TRP A 1 181 ? -9.305 10.719 12.825 1.00 75.31 181 TRP A C 1
ATOM 1458 O O . TRP A 1 181 ? -10.489 10.766 12.514 1.00 75.31 181 TRP A O 1
ATOM 1468 N N . LYS A 1 182 ? -8.414 11.568 12.310 1.00 74.94 182 LYS A N 1
ATOM 1469 C CA . LYS A 1 182 ? -8.731 12.610 11.324 1.00 74.94 182 LYS A CA 1
ATOM 1470 C C . LYS A 1 182 ? -8.117 12.210 9.986 1.00 74.94 182 LYS A C 1
ATOM 1472 O O . LYS A 1 182 ? -6.938 11.916 10.002 1.00 74.94 182 LYS A O 1
ATOM 1477 N N . PRO A 1 183 ? -8.810 12.222 8.838 1.00 74.12 183 PRO A N 1
ATOM 1478 C CA . PRO A 1 183 ? -10.150 12.763 8.625 1.00 74.12 183 PRO A CA 1
ATOM 1479 C C . PRO A 1 183 ? -11.289 11.833 9.074 1.00 74.12 183 PRO A C 1
ATOM 1481 O O . PRO A 1 183 ? -12.448 12.199 8.918 1.00 74.12 183 PRO A O 1
ATOM 1484 N N . GLY A 1 184 ? -10.987 10.657 9.627 1.00 75.19 184 GLY A N 1
ATOM 1485 C CA . GLY A 1 184 ? -11.998 9.683 10.034 1.00 75.19 184 GLY A CA 1
ATOM 1486 C C . GLY A 1 184 ? -12.601 9.005 8.810 1.00 75.19 184 GLY A C 1
ATOM 1487 O O . GLY A 1 184 ? -11.855 8.619 7.915 1.00 75.19 184 GLY A O 1
ATOM 1488 N N . CYS A 1 185 ? -13.930 8.904 8.752 1.00 75.56 185 CYS A N 1
ATOM 1489 C CA . CYS A 1 185 ? -14.681 8.337 7.625 1.00 75.56 185 CYS A CA 1
ATOM 1490 C C . CYS A 1 185 ? -15.449 9.435 6.865 1.00 75.56 185 CYS A C 1
ATOM 1492 O O . CYS A 1 185 ? -16.678 9.486 6.961 1.00 75.56 185 CYS A O 1
ATOM 1494 N N . PRO A 1 186 ? -14.774 10.361 6.159 1.00 81.06 186 PRO A N 1
ATOM 1495 C CA . PRO A 1 186 ? -15.479 11.406 5.435 1.00 81.06 186 PRO A CA 1
ATOM 1496 C C . PRO A 1 186 ? -16.284 10.796 4.284 1.00 81.06 186 PRO A C 1
ATOM 1498 O O . PRO A 1 186 ? -15.812 9.884 3.602 1.00 81.06 186 PRO A O 1
ATOM 1501 N N . ALA A 1 187 ? -17.464 11.356 4.024 1.00 83.94 187 ALA A N 1
ATOM 1502 C CA . ALA A 1 187 ? -18.216 11.132 2.792 1.00 83.94 187 ALA A CA 1
ATOM 1503 C C . ALA A 1 187 ? -17.476 11.796 1.612 1.00 83.94 187 ALA A C 1
ATOM 1505 O O . ALA A 1 187 ? -17.840 12.886 1.173 1.00 83.94 187 ALA A O 1
ATOM 1506 N N . TRP A 1 188 ? -16.346 11.202 1.206 1.00 86.50 188 TRP A N 1
ATOM 1507 C CA . TRP A 1 188 ? -15.347 11.855 0.357 1.00 86.50 188 TRP A CA 1
ATOM 1508 C C . TRP A 1 188 ? -15.831 12.051 -1.075 1.00 86.50 188 TRP A C 1
ATOM 1510 O O . TRP A 1 188 ? -15.716 13.167 -1.579 1.00 86.50 188 TRP A O 1
ATOM 152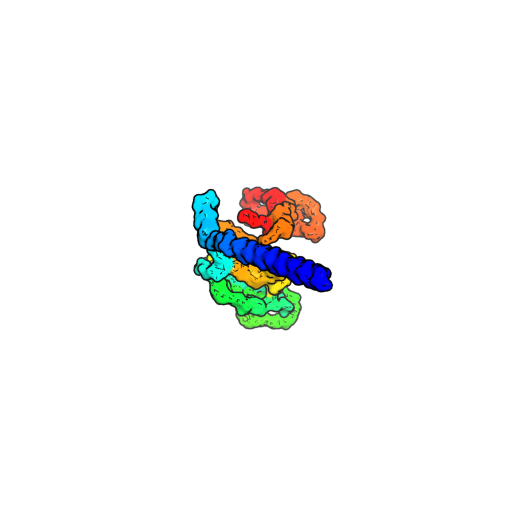0 N N . ILE A 1 189 ? -16.358 10.987 -1.685 1.00 89.31 189 ILE A N 1
ATOM 1521 C CA . ILE A 1 189 ? -16.913 10.978 -3.038 1.00 89.31 189 ILE A CA 1
ATOM 1522 C C . ILE A 1 189 ? -18.432 10.909 -2.939 1.00 89.31 189 ILE A C 1
ATOM 1524 O O . ILE A 1 189 ? -18.972 10.013 -2.287 1.00 89.31 189 ILE A O 1
ATOM 1528 N N . GLN A 1 190 ? -19.089 11.824 -3.639 1.00 91.81 190 GLN A N 1
ATOM 1529 C CA . GLN A 1 190 ? -20.521 11.889 -3.892 1.00 91.81 190 GLN A CA 1
ATOM 1530 C C . GLN A 1 190 ? -20.767 11.566 -5.377 1.00 91.81 190 GLN A C 1
ATOM 1532 O O . GLN A 1 190 ? -20.789 12.482 -6.203 1.00 91.81 190 GLN A O 1
ATOM 1537 N N . PRO A 1 191 ? -20.930 10.284 -5.768 1.00 91.38 191 PRO A N 1
ATOM 1538 C CA . PRO A 1 191 ? -20.959 9.879 -7.178 1.00 91.38 191 PRO A CA 1
ATOM 1539 C C . PRO A 1 191 ? -22.049 10.536 -8.029 1.00 91.38 191 PRO A C 1
ATOM 1541 O O . PRO A 1 191 ? -21.913 10.604 -9.247 1.00 91.38 191 PRO A O 1
ATOM 1544 N N . HIS A 1 192 ? -23.126 11.008 -7.401 1.00 89.19 192 HIS A N 1
ATOM 1545 C CA . HIS A 1 192 ? -24.247 11.666 -8.074 1.00 89.19 192 HIS A CA 1
ATOM 1546 C C . HIS A 1 192 ? -24.076 13.183 -8.226 1.00 89.19 192 HIS A C 1
ATOM 1548 O O . HIS A 1 192 ? -25.010 13.858 -8.660 1.00 89.19 192 HIS A O 1
ATOM 1554 N N . THR A 1 193 ? -22.913 13.741 -7.878 1.00 87.69 193 THR A N 1
ATOM 1555 C CA . THR A 1 193 ? -22.650 15.158 -8.132 1.00 87.69 193 THR A CA 1
ATOM 1556 C C . THR A 1 193 ? -22.650 15.452 -9.634 1.00 87.69 193 THR A C 1
ATOM 1558 O O . THR A 1 193 ? -22.066 14.723 -10.435 1.00 87.69 193 THR A O 1
ATOM 1561 N N . SER A 1 194 ? -23.294 16.548 -10.030 1.00 84.88 194 SER A N 1
ATOM 1562 C CA . SER A 1 194 ? -23.270 17.046 -11.410 1.00 84.88 194 SER A CA 1
ATOM 1563 C C . SER A 1 194 ? -22.292 18.206 -11.601 1.00 84.88 194 SER A C 1
ATOM 1565 O O . SER A 1 194 ? -22.159 18.721 -12.711 1.00 84.88 194 SER A O 1
ATOM 1567 N N . THR A 1 195 ? -21.640 18.667 -10.531 1.00 89.00 195 THR A N 1
ATOM 1568 C CA . THR A 1 195 ? -20.709 19.795 -10.566 1.00 89.00 195 THR A CA 1
ATOM 1569 C C . THR A 1 195 ? -19.275 19.292 -10.569 1.00 89.00 195 THR A C 1
ATOM 1571 O O . THR A 1 195 ? -18.869 18.484 -9.737 1.00 89.00 195 THR A O 1
ATOM 1574 N N . TYR A 1 196 ? -18.489 19.776 -11.528 1.00 90.06 196 TYR A N 1
ATOM 1575 C CA . TYR A 1 196 ? -17.068 19.467 -11.579 1.00 90.06 196 TYR A CA 1
ATOM 1576 C C . TYR A 1 196 ? -16.311 20.320 -10.558 1.00 90.06 196 TYR A C 1
ATOM 1578 O O . TYR A 1 196 ? -16.444 21.545 -10.541 1.00 90.06 196 TYR A O 1
ATOM 1586 N N . ASN A 1 197 ? -15.498 19.669 -9.732 1.00 89.88 197 ASN A N 1
ATOM 1587 C CA . ASN A 1 197 ? -14.627 20.310 -8.759 1.00 89.88 197 ASN A CA 1
ATOM 1588 C C . ASN A 1 197 ? -13.168 19.975 -9.093 1.00 89.88 197 ASN A C 1
ATOM 1590 O O . ASN A 1 197 ? -12.805 18.803 -9.143 1.00 89.88 197 ASN A O 1
ATOM 1594 N N . ASN A 1 198 ? -12.325 20.994 -9.281 1.00 88.81 198 ASN A N 1
ATOM 1595 C CA . ASN A 1 198 ? -10.897 20.801 -9.560 1.00 88.81 198 ASN A CA 1
ATOM 1596 C C . ASN A 1 198 ? -10.158 20.076 -8.426 1.00 88.81 198 ASN A C 1
ATOM 1598 O O . ASN A 1 198 ? -9.217 19.338 -8.701 1.00 88.81 198 ASN A O 1
ATOM 1602 N N . ASP A 1 199 ? -10.605 20.242 -7.180 1.00 87.06 199 ASP A N 1
ATOM 1603 C CA . ASP A 1 199 ? -9.989 19.603 -6.013 1.00 87.06 199 ASP A CA 1
ATOM 1604 C C . ASP A 1 199 ? -10.414 18.132 -5.850 1.00 87.06 199 ASP A C 1
ATOM 1606 O O . ASP A 1 199 ? -9.822 17.403 -5.056 1.00 87.06 199 ASP A O 1
ATOM 1610 N N . LYS A 1 200 ? -11.456 17.704 -6.579 1.00 86.19 200 LYS A N 1
ATOM 1611 C CA . LYS A 1 200 ? -12.052 16.358 -6.534 1.00 86.19 200 LYS A CA 1
ATOM 1612 C C . LYS A 1 200 ? -12.498 15.900 -7.922 1.00 86.19 200 LYS A C 1
ATOM 1614 O O . LYS A 1 200 ? -13.646 15.502 -8.132 1.00 86.19 200 LYS A O 1
ATOM 1619 N N . GLY A 1 201 ? -11.606 16.007 -8.904 1.00 87.06 201 GLY A N 1
ATOM 1620 C CA . GLY A 1 201 ? -11.944 15.706 -10.297 1.00 87.06 201 GLY A CA 1
ATOM 1621 C C . GLY A 1 201 ? -12.456 14.274 -10.495 1.00 87.06 201 GLY A C 1
ATOM 1622 O O . GLY A 1 201 ? -13.284 14.030 -11.370 1.00 87.06 201 GLY A O 1
ATOM 1623 N N . GLU A 1 202 ? -12.011 13.331 -9.660 1.00 87.62 202 GLU A N 1
ATOM 1624 C CA . GLU A 1 202 ? -12.430 11.931 -9.676 1.00 87.62 202 GLU A CA 1
ATOM 1625 C C . GLU A 1 202 ? -13.920 11.732 -9.361 1.00 87.62 202 GLU A C 1
ATOM 1627 O O . GLU A 1 202 ? -14.539 10.817 -9.904 1.00 87.62 202 GLU A O 1
ATOM 1632 N N . GLU A 1 203 ? -14.508 12.602 -8.535 1.00 90.81 203 GLU A N 1
ATOM 1633 C CA . GLU A 1 203 ? -15.896 12.499 -8.079 1.00 90.81 203 GLU A CA 1
ATOM 1634 C C . GLU A 1 203 ? -16.874 12.589 -9.256 1.00 90.81 203 GLU A C 1
ATOM 1636 O O . GLU A 1 203 ? -17.759 11.747 -9.405 1.00 90.81 203 GLU A O 1
ATOM 1641 N N . PHE A 1 204 ? -16.626 13.540 -10.158 1.00 91.50 204 PHE A N 1
ATOM 1642 C CA . PHE A 1 204 ? -17.445 13.795 -11.343 1.00 91.50 204 PHE A CA 1
ATOM 1643 C C . PHE A 1 204 ? -17.476 12.617 -12.332 1.00 91.50 204 PHE A C 1
ATOM 1645 O O . PHE A 1 204 ? -18.452 12.422 -13.056 1.00 91.50 204 PHE A O 1
ATOM 1652 N N . TYR A 1 205 ? -16.410 11.814 -12.386 1.00 91.50 205 TYR A N 1
ATOM 1653 C CA . TYR A 1 205 ? -16.315 10.676 -13.306 1.00 91.50 205 TYR A CA 1
ATOM 1654 C C . TYR A 1 205 ? -16.708 9.339 -12.668 1.00 91.50 205 TYR A C 1
ATOM 1656 O O . TYR A 1 205 ? -16.846 8.345 -13.390 1.00 91.50 205 TYR A O 1
ATOM 1664 N N . PHE A 1 206 ? -16.897 9.297 -11.345 1.00 93.00 206 PHE A N 1
ATOM 1665 C CA . PHE A 1 206 ? -17.028 8.054 -10.591 1.00 93.00 206 PHE A CA 1
ATOM 1666 C C . PHE A 1 206 ? -18.230 7.217 -11.034 1.00 93.00 206 PHE A C 1
ATOM 1668 O O . PHE A 1 206 ? -18.046 6.057 -11.397 1.00 93.00 206 PHE A O 1
ATOM 1675 N N . ALA A 1 207 ? -19.441 7.789 -11.057 1.00 93.69 207 ALA A N 1
ATOM 1676 C CA . ALA A 1 207 ? -20.662 7.047 -11.390 1.00 93.69 207 ALA A CA 1
ATOM 1677 C C . ALA A 1 207 ? -20.567 6.369 -12.764 1.00 93.69 207 ALA A C 1
ATOM 1679 O O . ALA A 1 207 ? -20.776 5.164 -12.887 1.00 93.69 207 ALA A O 1
ATOM 1680 N N . ARG A 1 208 ? -20.121 7.115 -13.782 1.00 93.38 208 ARG A N 1
ATOM 1681 C CA . ARG A 1 208 ? -19.949 6.590 -15.143 1.00 93.38 208 ARG A CA 1
ATOM 1682 C C . ARG A 1 208 ? -18.917 5.463 -15.211 1.00 93.38 208 ARG A C 1
ATOM 1684 O O . ARG A 1 208 ? -19.068 4.538 -16.008 1.00 93.38 208 ARG A O 1
ATOM 1691 N N . ALA A 1 209 ? -17.830 5.561 -14.446 1.00 92.69 209 ALA A N 1
ATOM 1692 C CA . ALA A 1 209 ? -16.832 4.499 -14.379 1.00 92.69 209 ALA A CA 1
ATOM 1693 C C . ALA A 1 209 ? -17.389 3.263 -13.654 1.00 92.69 209 ALA A C 1
ATOM 1695 O O . ALA A 1 209 ? -17.209 2.145 -14.133 1.00 92.69 209 ALA A O 1
ATOM 1696 N N . PHE A 1 210 ? -18.110 3.470 -12.552 1.00 94.50 210 PHE A N 1
ATOM 1697 C CA . PHE A 1 210 ? -18.716 2.414 -11.751 1.00 94.50 210 PHE A CA 1
ATOM 1698 C C . PHE A 1 210 ? -19.730 1.596 -12.555 1.00 94.50 210 PHE A C 1
ATOM 1700 O O . PHE A 1 210 ? -19.612 0.378 -12.608 1.00 94.50 210 PHE A O 1
ATOM 1707 N N . GLU A 1 211 ? -20.660 2.244 -13.258 1.00 95.38 211 GLU A N 1
ATOM 1708 C CA . GLU A 1 211 ? -21.677 1.569 -14.083 1.00 95.38 211 GLU A CA 1
ATOM 1709 C C . GLU A 1 211 ? -21.064 0.710 -15.195 1.00 95.38 211 GLU A C 1
ATOM 1711 O O . GLU A 1 211 ? -21.594 -0.343 -15.547 1.00 95.38 211 GLU A O 1
ATOM 1716 N N . LYS A 1 212 ? -19.926 1.146 -15.749 1.00 94.88 212 LYS A N 1
ATOM 1717 C CA . LYS A 1 212 ? -19.188 0.369 -16.751 1.00 94.88 212 LYS A CA 1
ATOM 1718 C C . LYS A 1 212 ? -18.502 -0.855 -16.157 1.00 94.88 212 LYS A C 1
ATOM 1720 O O . LYS A 1 212 ? -18.412 -1.873 -16.835 1.00 94.88 212 LYS A O 1
ATOM 1725 N N . LEU A 1 213 ? -17.978 -0.735 -14.939 1.00 92.38 213 LEU A N 1
ATOM 1726 C CA . LEU A 1 213 ? -17.291 -1.826 -14.246 1.00 92.38 213 LEU A CA 1
ATOM 1727 C C . LEU A 1 213 ? -18.276 -2.830 -13.635 1.00 92.38 213 LEU A C 1
ATOM 1729 O O . LEU A 1 213 ? -17.981 -4.022 -13.603 1.00 92.38 213 LEU A O 1
ATOM 1733 N N . PHE A 1 214 ? -19.448 -2.365 -13.198 1.00 95.31 214 PHE A N 1
ATOM 1734 C CA . PHE A 1 214 ? -20.463 -3.164 -12.515 1.00 95.31 214 PHE A CA 1
ATOM 1735 C C . PHE A 1 214 ? -21.855 -2.962 -13.139 1.00 95.31 214 PHE A C 1
ATOM 1737 O O . PHE A 1 214 ? -22.728 -2.337 -12.528 1.00 95.31 214 PHE A O 1
ATOM 1744 N N . PRO A 1 215 ? -22.099 -3.488 -14.355 1.00 95.12 215 PRO A N 1
ATOM 1745 C CA . PRO A 1 215 ? -23.386 -3.328 -15.021 1.00 95.12 215 PRO A CA 1
ATOM 1746 C C . PRO A 1 215 ? -24.539 -3.882 -14.173 1.00 95.12 215 PRO A C 1
ATOM 1748 O O . PRO A 1 215 ? -24.513 -5.038 -13.754 1.00 95.12 215 PRO A O 1
ATOM 1751 N N . GLY A 1 216 ? -25.562 -3.058 -13.932 1.00 93.88 216 GLY A N 1
ATOM 1752 C CA . GLY A 1 216 ? -26.755 -3.434 -13.163 1.00 93.88 216 GLY A CA 1
ATOM 1753 C C . GLY A 1 216 ? -26.627 -3.305 -11.640 1.00 93.88 216 GLY A C 1
ATOM 1754 O O . GLY A 1 216 ? -27.620 -3.500 -10.942 1.00 93.88 216 GLY A O 1
ATOM 1755 N N . VAL A 1 217 ? -25.453 -2.943 -11.114 1.00 96.62 217 VAL A N 1
ATOM 1756 C CA . VAL A 1 217 ? -25.286 -2.617 -9.691 1.00 96.62 217 VAL A CA 1
ATOM 1757 C C . VAL A 1 217 ? -25.587 -1.129 -9.484 1.00 96.62 217 VAL A C 1
ATOM 1759 O O . VAL A 1 217 ? -24.982 -0.301 -10.169 1.00 96.62 217 VAL A O 1
ATOM 1762 N N . PRO A 1 218 ? -26.491 -0.755 -8.556 1.00 95.50 218 PRO A N 1
ATOM 1763 C CA . PRO A 1 218 ? -26.743 0.647 -8.242 1.00 95.50 218 PRO A CA 1
ATOM 1764 C C . PRO A 1 218 ? -25.461 1.354 -7.799 1.00 95.50 218 PRO A C 1
ATOM 1766 O O . PRO A 1 218 ? -24.710 0.831 -6.972 1.00 95.50 218 PRO A O 1
ATOM 1769 N N . VAL A 1 219 ? -25.220 2.549 -8.341 1.00 94.38 219 VAL A N 1
ATOM 1770 C CA . VAL A 1 219 ? -24.089 3.382 -7.924 1.00 94.38 219 VAL A CA 1
ATOM 1771 C C . VAL A 1 219 ? -24.260 3.737 -6.438 1.00 94.38 219 VAL A C 1
ATOM 1773 O O . VAL A 1 219 ? -25.359 4.126 -6.039 1.00 94.38 219 VAL A O 1
ATOM 1776 N N . PRO A 1 220 ? -23.215 3.600 -5.602 1.00 92.94 220 PRO A N 1
ATOM 1777 C CA . PRO A 1 220 ? -23.292 3.990 -4.199 1.00 92.94 220 PRO A CA 1
ATOM 1778 C C . PRO A 1 220 ? -23.585 5.485 -4.041 1.00 92.94 220 PRO A C 1
ATOM 1780 O O . PRO A 1 220 ? -23.012 6.303 -4.755 1.00 92.94 220 PRO A O 1
ATOM 1783 N N . GLU A 1 221 ? -24.390 5.854 -3.044 1.00 91.56 221 GLU A N 1
ATOM 1784 C CA . GLU A 1 221 ? -24.656 7.269 -2.744 1.00 91.56 221 GLU A CA 1
ATOM 1785 C C . GLU A 1 221 ? -23.398 8.012 -2.275 1.00 91.56 221 GLU A C 1
ATOM 1787 O O . GLU A 1 221 ? -23.208 9.182 -2.591 1.00 91.56 221 GLU A O 1
ATOM 1792 N N . VAL A 1 222 ? -22.529 7.322 -1.529 1.00 89.88 222 VAL A N 1
ATOM 1793 C CA . VAL A 1 222 ? -21.302 7.872 -0.946 1.00 89.88 222 VAL A CA 1
ATOM 1794 C C . VAL A 1 222 ? -20.194 6.827 -1.000 1.00 89.88 222 VAL A C 1
ATOM 1796 O O . VAL A 1 222 ? -20.415 5.661 -0.667 1.00 89.88 222 VAL A O 1
ATOM 1799 N N . VAL A 1 223 ? -18.975 7.256 -1.335 1.00 87.44 223 VAL A N 1
ATOM 1800 C CA . VAL A 1 223 ? -17.764 6.431 -1.221 1.00 87.44 223 VAL A CA 1
ATOM 1801 C C . VAL A 1 223 ? -16.731 7.130 -0.336 1.00 87.44 223 VAL A C 1
ATOM 1803 O O . VAL A 1 223 ? -16.435 8.314 -0.499 1.00 87.44 223 VAL A O 1
ATOM 1806 N N . ALA A 1 224 ? -16.180 6.384 0.624 1.00 79.88 224 ALA A N 1
ATOM 1807 C CA . ALA A 1 224 ? -15.206 6.872 1.596 1.00 79.88 224 ALA A CA 1
ATOM 1808 C C . ALA A 1 224 ? -13.901 6.052 1.523 1.00 79.88 224 ALA A C 1
ATOM 1810 O O . ALA A 1 224 ? -13.962 4.823 1.560 1.00 79.88 224 ALA A O 1
ATOM 1811 N N . PRO A 1 225 ? -12.720 6.696 1.463 1.00 64.25 225 PRO A N 1
ATOM 1812 C CA . PRO A 1 225 ? -11.429 6.010 1.337 1.00 64.25 225 PRO A CA 1
ATOM 1813 C C . PRO A 1 225 ? -10.892 5.451 2.667 1.00 64.25 225 PRO A C 1
ATOM 1815 O O . PRO A 1 225 ? -10.002 4.599 2.680 1.00 64.25 225 PRO A O 1
ATOM 1818 N N . THR A 1 226 ? -11.399 5.939 3.801 1.00 58.88 226 THR A N 1
ATOM 1819 C CA . THR A 1 226 ? -10.856 5.657 5.135 1.00 58.88 226 THR A CA 1
ATOM 1820 C C . THR A 1 226 ? -11.967 5.234 6.084 1.00 58.88 226 THR A C 1
ATOM 1822 O O . THR A 1 226 ? -12.435 6.024 6.891 1.00 58.88 226 THR A O 1
ATOM 1825 N N . ALA A 1 227 ? -12.411 3.982 6.006 1.00 51.94 227 ALA A N 1
ATOM 1826 C CA . ALA A 1 227 ? -13.251 3.404 7.048 1.00 51.94 227 ALA A CA 1
ATOM 1827 C C . ALA A 1 227 ? -12.581 2.156 7.620 1.00 51.94 227 ALA A C 1
ATOM 1829 O O . ALA A 1 227 ? -12.645 1.076 7.038 1.00 51.94 227 ALA A O 1
ATOM 1830 N N . ALA A 1 228 ? -11.937 2.309 8.778 1.00 43.06 228 ALA A N 1
ATOM 1831 C CA . ALA A 1 228 ? -11.750 1.183 9.678 1.00 43.06 228 ALA A CA 1
ATOM 1832 C C . ALA A 1 228 ? -13.117 0.919 10.329 1.00 43.06 228 ALA A C 1
ATOM 1834 O O . ALA A 1 228 ? -13.507 1.635 11.248 1.00 43.06 228 ALA A O 1
ATOM 1835 N N . ARG A 1 229 ? -13.879 -0.042 9.796 1.00 36.28 229 ARG A N 1
ATOM 1836 C CA . ARG A 1 229 ? -14.940 -0.690 10.580 1.00 36.28 229 ARG A CA 1
ATOM 1837 C C . ARG A 1 229 ? -14.308 -1.674 11.560 1.00 36.28 229 ARG A C 1
ATOM 1839 O O . ARG A 1 229 ? -13.279 -2.303 11.205 1.00 36.28 229 ARG A O 1
#

Secondary structure (DSSP, 8-state):
-HHHHHHHHHHHHHHHHHHHHHHHHHHHHTT-PPPPPHHHHHHHHHHHH--PPPPPTTS-----EEEEEEE-TT---GGGGGS-GGG-EEEEEEEPP-S---PPPTT-EE-SS-SSTHHHHHHHHHHHHGGG--SEEEE--SSSB-TTS-GGGTTBHHHHHHH--HHHHHHHS---S---TTT-S---B-TT--S--GGGHHHHHHHHHHHHHSTTSPPPS-B-S----

Foldseek 3Di:
DPPVVVVVVVVVVVVVVVVVVVVVVVVVVVPPDDDPPPVVVVVVCCVPVVDDPQDFLQAQPVFAEEEQEEDEPPFAQCCVVVADCSLNYHYQYEYEDPVDPDDDPPPHHYFPHPDPRLVRSVVVCCVVCVVPHTLYYHYDYRHQADPQAEVVQVRGPSSLSSRDRVVVCSVVVHDDSHDDPPVEFDLLAQLPDCDADPVCNVNPCVQVVCCVVDPPDDDDRGDTPDDPD

Sequence (229 aa):
MFIYTRRKALVLVFAVLVLLLLRRFITSRDTLTAPPSIENTFASAEKYYGFQRGISAFQPDNLTKHLVVPCTSSEDVSWIDTLPGWLTMTPKIYHIPTGTSVPRPPGALTVPINKGNEAMAYLTYLIDHYSALPDLVVFAHASLNQWHNNELQFYTTSLMLREFNYRRAQRLGYANLRCQWKPGCPAWIQPHTSTYNNDKGEEFYFARAFEKLFPGVPVPEVVAPTAAR

Radius of gyration: 30.37 Å; Cα contacts (8 Å, |Δi|>4): 264; chains: 1; bounding box: 51×47×102 Å

Nearest PDB structures (foldseek):
  4nbt-assembly1_D  TM=3.344E-01  e=1.141E+00  Acholeplasma laidlawii PG-8A
  3un1-assembly1_A  TM=4.174E-01  e=2.654E+00  Sinorhizobium meliloti

InterPro domains:
  IPR021838 Protein of unknown function DUF3431 [PF11913] (67-225)

Mean predicted aligned error: 12.89 Å